Protein AF-A0A968CZ79-F1 (afdb_monomer_lite)

Radius of gyration: 17.62 Å; chains: 1; bounding box: 36×39×56 Å

pLDDT: mean 92.39, std 11.9, range [37.5, 98.75]

Foldseek 3Di:
DDPDQLLVVCVVPVLVLLVVLLCCQQVVDDDDPRNLQSSLVSLVVCVVPDLQSLLVSLLSLLQHLQSLSSVVSCQVSVNCCVNPVLLNLLADDDDDPPADDDSSSVVLSVQLNVVSNVDSPSLVSVLSNQLQSQQSVQWDQDPPPGTDRPPSLVVSLVCLVVVCVSNVHPPVSSNSSSVCSNCVCVVVVVPPD

Secondary structure (DSSP, 8-state):
--SS-HHHHHHH-THHHHHHHHHHHHHT-PPPHHHHHHHHHHGGGGGGS-HHHHHHHHHHHHTSS-THHHHHHHHHTT-HHHH-HHHHTT-----BTTBPPP-HHHHHHHHHHHHHHH---HHHHHHHHHTTTTHHHH-EEETTTEEE-TTHHHHHHHHHHHHHHHTT--HHHHHHHHHHHHHTTHHHHTT--

Sequence (193 aa):
RTPLDPVVTFKDDPLRIMRAIRFATRLQFTIEPGTKSGIKEMSKRLKIISQERITDELLKILATPKPSIGFTLMEETEVLKIVFPELDKLKGVEQIDRHHHKDVFRHTLQVLDNVAHATEDLKLRYTALMHDIAKPKTKKFIPGKGWTFHNHEELGARMLPAIG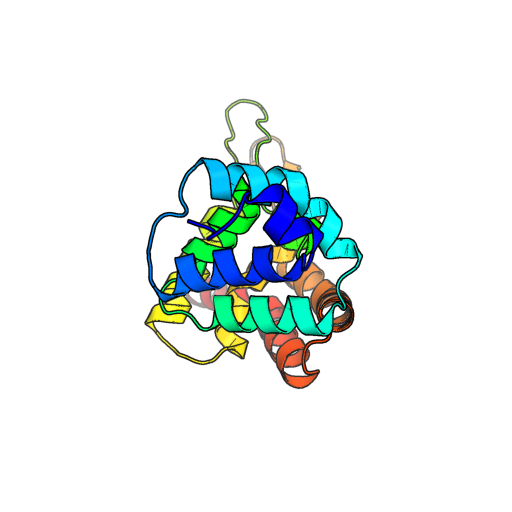RRLRLPNEMTKYAQKLTRLHLRPIALTEE

Structure (mmCIF, N/CA/C/O backbone):
data_AF-A0A968CZ79-F1
#
_entry.id   AF-A0A968CZ79-F1
#
loop_
_atom_site.group_PDB
_atom_site.id
_atom_site.type_symbol
_atom_site.label_atom_id
_atom_site.label_alt_id
_atom_site.label_comp_id
_atom_site.label_asym_id
_atom_site.label_entity_id
_atom_site.label_seq_id
_atom_site.pdbx_PDB_ins_code
_atom_site.Cartn_x
_atom_site.Cartn_y
_atom_site.Cartn_z
_atom_site.occupancy
_atom_site.B_iso_or_equiv
_atom_site.auth_seq_id
_atom_site.auth_comp_id
_atom_site.auth_asym_id
_atom_site.auth_atom_id
_atom_site.pdbx_PDB_model_num
ATOM 1 N N . ARG A 1 1 ? -17.416 8.583 10.301 1.00 79.94 1 ARG A N 1
ATOM 2 C CA . ARG A 1 1 ? -17.148 9.475 11.455 1.00 79.94 1 ARG A CA 1
ATOM 3 C C . ARG A 1 1 ? -16.649 8.620 12.610 1.00 79.94 1 ARG A C 1
ATOM 5 O O . ARG A 1 1 ? -17.048 7.459 12.668 1.00 79.94 1 ARG A O 1
ATOM 12 N N . THR A 1 2 ? -15.781 9.138 13.474 1.00 82.62 2 THR A N 1
ATOM 13 C CA . THR A 1 2 ? -15.471 8.508 14.771 1.00 82.62 2 THR A CA 1
ATOM 14 C C . THR A 1 2 ? -16.568 8.834 15.797 1.00 82.62 2 THR A C 1
ATOM 16 O O . THR A 1 2 ? -17.240 9.852 15.634 1.00 82.62 2 THR A O 1
ATOM 19 N N . PRO A 1 3 ? -16.793 7.993 16.826 1.00 85.62 3 PRO A N 1
ATOM 20 C CA . PRO A 1 3 ? -17.758 8.299 17.891 1.00 85.62 3 PRO A CA 1
ATOM 21 C C . PRO A 1 3 ? -17.327 9.456 18.803 1.00 85.62 3 PRO A C 1
ATOM 23 O O . PRO A 1 3 ? -18.170 10.182 19.313 1.00 85.62 3 PRO A O 1
ATOM 26 N N . LEU A 1 4 ? -16.016 9.612 19.007 1.00 89.38 4 LEU A N 1
ATOM 27 C CA . LEU A 1 4 ? -15.393 10.696 19.770 1.00 89.38 4 LEU A CA 1
ATOM 28 C C . LEU A 1 4 ? -14.568 11.584 18.835 1.00 89.38 4 LEU A C 1
ATOM 30 O O . LEU A 1 4 ? -14.472 11.311 17.633 1.00 89.38 4 LEU A O 1
ATOM 34 N N . ASP A 1 5 ? -13.922 12.601 19.406 1.00 92.94 5 ASP A N 1
ATOM 35 C CA . ASP A 1 5 ? -12.906 13.384 18.710 1.00 92.94 5 ASP A CA 1
ATOM 36 C C . ASP A 1 5 ? -11.896 12.456 17.984 1.00 92.94 5 ASP A C 1
ATOM 38 O O . ASP A 1 5 ? -11.389 11.495 18.588 1.00 92.94 5 ASP A O 1
ATOM 42 N N . PRO A 1 6 ? -11.632 12.678 16.681 1.00 93.56 6 PRO A N 1
ATOM 43 C CA . PRO A 1 6 ? -10.730 11.833 15.908 1.00 93.56 6 PRO A CA 1
ATOM 44 C C . PRO A 1 6 ? -9.318 11.750 16.496 1.00 93.56 6 PRO A C 1
ATOM 46 O O . PRO A 1 6 ? -8.744 10.661 16.540 1.00 93.56 6 PRO A O 1
ATOM 49 N N . VAL A 1 7 ? -8.762 12.867 16.976 1.00 93.62 7 VAL A N 1
ATOM 50 C CA . VAL A 1 7 ? -7.397 12.917 17.516 1.00 93.62 7 VAL A CA 1
ATOM 51 C C . VAL A 1 7 ? -7.315 12.093 18.794 1.00 93.62 7 VAL A C 1
ATOM 53 O O . VAL A 1 7 ? -6.427 11.249 18.906 1.00 93.62 7 VAL A O 1
ATOM 56 N N . VAL A 1 8 ? -8.277 12.240 19.710 1.00 93.81 8 VAL A N 1
ATOM 57 C CA . VAL A 1 8 ? -8.380 11.394 20.914 1.00 93.81 8 VAL A CA 1
ATOM 58 C C . VAL A 1 8 ? -8.498 9.917 20.524 1.00 93.81 8 VAL A C 1
ATOM 60 O O . VAL A 1 8 ? -7.722 9.080 20.984 1.00 93.81 8 VAL A O 1
ATOM 63 N N . THR A 1 9 ? -9.393 9.602 19.583 1.00 93.81 9 THR A N 1
ATOM 64 C CA . THR A 1 9 ? -9.644 8.227 19.123 1.00 93.81 9 THR A CA 1
ATOM 65 C C . THR A 1 9 ? -8.381 7.541 18.592 1.00 93.81 9 THR A C 1
ATOM 67 O O . THR A 1 9 ? -8.165 6.359 18.879 1.00 93.81 9 THR A O 1
ATOM 70 N N . PHE A 1 10 ? -7.569 8.251 17.802 1.00 96.19 10 PHE A N 1
ATOM 71 C CA . PHE A 1 10 ? -6.331 7.731 17.210 1.00 96.19 10 PHE A CA 1
ATOM 72 C C . PHE A 1 10 ? -5.131 7.812 18.156 1.00 96.19 10 PHE A C 1
ATOM 74 O O . PHE A 1 10 ? -4.184 7.038 18.011 1.00 96.19 10 PHE A O 1
ATOM 81 N N . LYS A 1 11 ? -5.152 8.719 19.135 1.00 93.31 11 LYS A N 1
ATOM 82 C CA . LYS A 1 11 ? -4.140 8.775 20.189 1.00 93.31 11 LYS A CA 1
ATOM 83 C C . LYS A 1 11 ? -4.194 7.516 21.053 1.00 93.31 11 LYS A C 1
ATOM 85 O O . LYS A 1 11 ? -3.126 6.958 21.317 1.00 93.31 11 LYS A O 1
ATOM 90 N N . ASP A 1 12 ? -5.397 7.069 21.413 1.00 93.31 12 ASP A N 1
ATOM 91 C CA . ASP A 1 12 ? -5.635 5.883 22.245 1.00 93.31 12 ASP A CA 1
ATOM 92 C C . ASP A 1 12 ? -5.226 4.577 21.547 1.00 93.31 12 ASP A C 1
ATOM 94 O O . ASP A 1 12 ? -4.549 3.739 22.137 1.00 93.31 12 ASP A O 1
ATOM 98 N N . ASP A 1 13 ? -5.598 4.407 20.274 1.00 96.25 13 ASP A N 1
ATOM 99 C CA . ASP A 1 13 ? -5.189 3.261 19.452 1.00 96.25 13 ASP A CA 1
ATOM 100 C C . ASP A 1 13 ? -4.853 3.718 18.023 1.00 96.25 13 ASP A C 1
ATOM 102 O O . ASP A 1 13 ? -5.747 3.809 17.172 1.00 96.25 13 ASP A O 1
ATOM 106 N N . PRO A 1 14 ? -3.565 3.973 17.721 1.00 97.62 14 PRO A N 1
ATOM 107 C CA . PRO A 1 14 ? -3.149 4.437 16.400 1.00 97.62 14 PRO A CA 1
ATOM 108 C C . PRO A 1 14 ? -3.494 3.477 15.259 1.00 97.62 14 PRO A C 1
ATOM 110 O O . PRO A 1 14 ? -3.661 3.926 14.126 1.00 97.62 14 PRO A O 1
ATOM 113 N N . LEU A 1 15 ? -3.675 2.171 15.514 1.00 98.25 15 LEU A N 1
ATOM 114 C CA . LEU A 1 15 ? -4.076 1.230 14.460 1.00 98.25 15 LEU A CA 1
ATOM 115 C C . LEU A 1 15 ? -5.478 1.549 13.910 1.00 98.25 15 LEU A C 1
ATOM 117 O O . LEU A 1 15 ? -5.800 1.182 12.777 1.00 98.25 15 LEU A O 1
ATOM 121 N N . ARG A 1 16 ? -6.314 2.284 14.658 1.00 98.19 16 ARG A N 1
ATOM 122 C CA . ARG A 1 16 ? -7.625 2.748 14.177 1.00 98.19 16 ARG A CA 1
ATOM 123 C C . ARG A 1 16 ? -7.526 3.613 12.922 1.00 98.19 16 ARG A C 1
ATOM 125 O O . ARG A 1 16 ? -8.477 3.612 12.148 1.00 98.19 16 ARG A O 1
ATOM 132 N N . ILE A 1 17 ? -6.388 4.263 12.670 1.00 98.38 17 ILE A N 1
ATOM 133 C CA . ILE A 1 17 ? -6.115 4.962 11.406 1.00 98.38 17 ILE A CA 1
ATOM 134 C C . ILE A 1 17 ? -6.180 3.981 10.228 1.00 98.38 17 ILE A C 1
ATOM 136 O O . ILE A 1 17 ? -6.964 4.171 9.297 1.00 98.38 17 ILE A O 1
ATOM 140 N N . MET A 1 18 ? -5.407 2.893 10.298 1.00 98.50 18 MET A N 1
ATOM 141 C CA . MET A 1 18 ? -5.381 1.866 9.252 1.00 98.50 18 MET A CA 1
ATOM 142 C C . MET A 1 18 ? -6.750 1.199 9.101 1.00 98.50 18 MET A C 1
ATOM 144 O O . MET A 1 18 ? -7.219 1.002 7.982 1.00 98.50 18 MET A O 1
ATOM 148 N N . ARG A 1 19 ? -7.443 0.937 10.219 1.00 98.44 19 ARG A N 1
ATOM 149 C CA . ARG A 1 19 ? -8.799 0.364 10.205 1.00 98.44 19 ARG A CA 1
ATOM 150 C C . ARG A 1 19 ? -9.813 1.298 9.550 1.00 98.44 19 ARG A C 1
ATOM 152 O O . ARG A 1 19 ? -10.647 0.820 8.789 1.00 98.44 19 ARG A O 1
ATOM 159 N N . ALA A 1 20 ? -9.756 2.603 9.821 1.00 98.19 20 ALA A N 1
ATOM 160 C CA . ALA A 1 20 ? -10.640 3.588 9.200 1.00 98.19 20 ALA A CA 1
ATOM 161 C C . ALA A 1 20 ? -10.458 3.606 7.676 1.00 98.19 20 ALA A C 1
ATOM 163 O O . ALA A 1 20 ? -11.445 3.533 6.943 1.00 98.19 20 ALA A O 1
ATOM 164 N N . ILE A 1 21 ? -9.206 3.600 7.206 1.00 98.62 21 ILE A N 1
ATOM 165 C CA . ILE A 1 21 ? -8.877 3.496 5.779 1.00 98.62 21 ILE A CA 1
ATOM 166 C C . ILE A 1 21 ? -9.371 2.166 5.200 1.00 98.62 21 ILE A C 1
ATOM 168 O O . ILE A 1 21 ? -10.021 2.154 4.154 1.00 98.62 21 ILE A O 1
ATOM 172 N N . ARG A 1 22 ? -9.135 1.042 5.888 1.00 98.62 22 ARG A N 1
ATOM 173 C CA . ARG A 1 22 ? -9.622 -0.277 5.463 1.00 98.62 22 ARG A CA 1
ATOM 174 C C . ARG A 1 22 ? -11.138 -0.309 5.331 1.00 98.62 22 ARG A C 1
ATOM 176 O O . ARG A 1 22 ? -11.641 -0.837 4.344 1.00 98.62 22 ARG A O 1
ATOM 183 N N . PHE A 1 23 ? -11.870 0.234 6.300 1.00 98.25 23 PHE A N 1
ATOM 184 C CA . PHE A 1 23 ? -13.329 0.271 6.250 1.00 98.25 23 PHE A CA 1
ATOM 185 C C . PHE A 1 23 ? -13.828 1.139 5.100 1.00 98.25 23 PHE A C 1
ATOM 187 O O . PHE A 1 23 ? -14.677 0.672 4.347 1.00 98.25 23 PHE A O 1
ATOM 194 N N . ALA A 1 24 ? -13.259 2.331 4.912 1.00 98.38 24 ALA A N 1
ATOM 195 C CA . ALA A 1 24 ? -13.590 3.194 3.781 1.00 98.38 24 ALA A CA 1
ATOM 196 C C . ALA A 1 24 ? -13.326 2.502 2.435 1.00 98.38 24 ALA A C 1
ATOM 198 O O . ALA A 1 24 ? -14.144 2.586 1.528 1.00 98.38 24 ALA A O 1
ATOM 199 N N . THR A 1 25 ? -12.233 1.741 2.334 1.00 98.50 25 THR A N 1
ATOM 200 C CA . THR A 1 25 ? -11.886 0.959 1.135 1.00 98.50 25 THR A CA 1
ATOM 201 C C . THR A 1 25 ? -12.876 -0.181 0.897 1.00 98.50 25 THR A C 1
ATOM 203 O O . THR A 1 25 ? -13.415 -0.328 -0.195 1.00 98.50 25 THR A O 1
ATOM 206 N N . ARG A 1 26 ? -13.136 -1.000 1.924 1.00 98.00 26 ARG A N 1
ATOM 207 C CA . ARG A 1 26 ? -13.984 -2.195 1.822 1.00 98.00 26 ARG A CA 1
ATOM 208 C C . ARG A 1 26 ? -15.447 -1.847 1.559 1.00 98.00 26 ARG A C 1
ATOM 210 O O . ARG A 1 26 ? -16.096 -2.540 0.788 1.00 98.00 26 ARG A O 1
ATOM 217 N N . LEU A 1 27 ? -15.957 -0.829 2.244 1.00 97.75 27 LEU A N 1
ATOM 218 C CA . LEU A 1 27 ? -17.361 -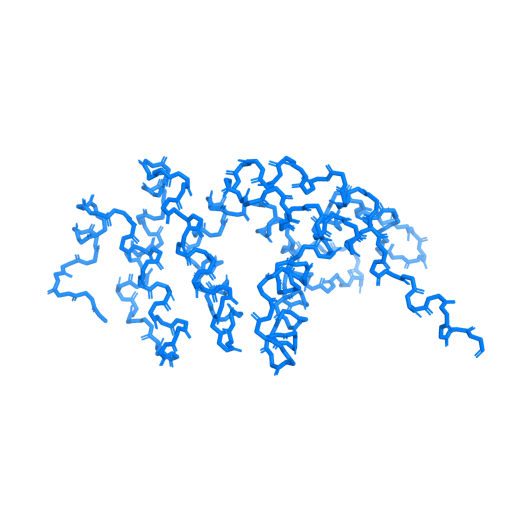0.418 2.196 1.00 97.75 27 LEU A CA 1
ATOM 219 C C . LEU A 1 27 ? -17.606 0.740 1.217 1.00 97.75 27 LEU A C 1
ATOM 221 O O . LEU A 1 27 ? -18.746 1.157 1.061 1.00 97.75 27 LEU A O 1
ATOM 225 N N . GLN A 1 28 ? -16.551 1.253 0.577 1.00 96.12 28 GLN A N 1
ATOM 226 C CA . GLN A 1 28 ? -16.601 2.315 -0.433 1.00 96.12 28 GLN A CA 1
ATOM 227 C C . GLN A 1 28 ? -17.339 3.582 0.032 1.00 96.12 28 GLN A C 1
ATOM 229 O O . GLN A 1 28 ? -18.110 4.177 -0.717 1.00 96.12 28 GLN A O 1
ATOM 234 N N . PHE A 1 29 ? -17.089 4.014 1.272 1.00 96.81 29 PHE A N 1
ATOM 235 C CA . PHE A 1 29 ? -17.630 5.268 1.803 1.00 96.81 29 PHE A CA 1
ATOM 236 C C . PHE A 1 29 ? -16.552 6.346 1.936 1.00 96.81 29 PHE A C 1
ATOM 238 O O . PHE A 1 29 ? -15.365 6.066 2.115 1.00 96.81 29 PHE A O 1
ATOM 245 N N . THR A 1 30 ? -16.987 7.604 1.938 1.00 97.12 30 THR A N 1
ATOM 246 C CA . THR A 1 30 ? -16.115 8.758 2.170 1.00 97.12 30 THR A CA 1
ATOM 247 C C . THR A 1 30 ? -15.908 8.996 3.664 1.00 97.12 30 THR A C 1
ATOM 249 O O . THR A 1 30 ? -16.863 9.174 4.425 1.00 97.12 30 THR A O 1
ATOM 252 N N . ILE A 1 31 ? -14.648 9.019 4.104 1.00 97.38 31 ILE A N 1
ATOM 253 C CA . ILE A 1 31 ? -14.303 9.418 5.473 1.00 97.38 31 ILE A CA 1
ATOM 254 C C . ILE A 1 31 ? -14.675 10.892 5.656 1.00 97.38 31 ILE A C 1
ATOM 256 O O . ILE A 1 31 ? -14.310 11.740 4.846 1.00 97.38 31 ILE A O 1
ATOM 260 N N . GLU A 1 32 ? -15.401 11.186 6.732 1.00 97.12 32 GLU A N 1
ATOM 261 C CA . GLU A 1 32 ? -15.804 12.551 7.068 1.00 97.12 32 GLU A CA 1
ATOM 262 C C . GLU A 1 32 ? -14.569 13.472 7.245 1.00 97.12 32 GLU A C 1
ATOM 264 O O . GLU A 1 32 ? -13.555 13.008 7.779 1.00 97.12 32 GLU A O 1
ATOM 269 N N . PRO A 1 33 ? -14.612 14.746 6.795 1.00 96.62 33 PRO A N 1
ATOM 270 C CA . PRO A 1 33 ? -13.421 15.595 6.710 1.00 96.62 33 PRO A CA 1
ATOM 271 C C . PRO A 1 33 ? -12.636 15.771 8.015 1.00 96.62 33 PRO A C 1
ATOM 273 O O . PRO A 1 33 ? -11.416 15.628 7.993 1.00 96.62 33 PRO A O 1
ATOM 276 N N . GLY A 1 34 ? -13.295 16.007 9.153 1.00 96.69 34 GLY A N 1
ATOM 277 C CA . GLY A 1 34 ? -12.641 16.114 10.461 1.00 96.69 34 GLY A CA 1
ATOM 278 C C . GLY A 1 34 ? -11.927 14.822 10.858 1.00 96.69 34 GLY A C 1
ATOM 279 O O . GLY A 1 34 ? -10.775 14.842 11.288 1.00 96.69 34 GLY A O 1
ATOM 280 N N . THR A 1 35 ? -12.559 13.675 10.606 1.00 97.31 35 THR A N 1
ATOM 281 C CA . THR A 1 35 ? -11.944 12.355 10.797 1.00 97.31 35 THR A CA 1
ATOM 282 C C . THR A 1 35 ? -10.704 12.183 9.913 1.00 97.31 35 THR A C 1
ATOM 284 O O . THR A 1 35 ? -9.678 11.692 10.381 1.00 97.31 35 THR A O 1
ATOM 287 N N . LYS A 1 36 ? -10.766 12.605 8.643 1.00 97.81 36 LYS A N 1
ATOM 288 C CA . LYS A 1 36 ? -9.636 12.531 7.701 1.00 97.81 36 LYS A CA 1
ATOM 289 C C . LYS A 1 36 ? -8.476 13.440 8.126 1.00 97.81 36 LYS A C 1
ATOM 291 O O . LYS A 1 36 ? -7.324 13.010 8.072 1.00 97.81 36 LYS A O 1
ATOM 296 N N . SER A 1 37 ? -8.770 14.649 8.600 1.00 97.44 37 SER A N 1
ATOM 297 C CA . SER A 1 37 ? -7.773 15.561 9.173 1.00 97.44 37 SER A CA 1
ATOM 298 C C . SER A 1 37 ? -7.097 14.954 10.402 1.00 97.44 37 SER A C 1
ATOM 300 O O . SER A 1 37 ? -5.870 14.936 10.468 1.00 97.44 37 SER A O 1
ATOM 302 N N . GLY A 1 38 ? -7.873 14.346 11.306 1.00 97.69 38 GLY A N 1
ATOM 303 C CA . GLY A 1 38 ? -7.334 13.632 12.465 1.00 97.69 38 GLY A CA 1
ATOM 304 C C . GLY A 1 38 ? -6.430 12.456 12.082 1.00 97.69 38 GLY A C 1
ATOM 305 O O . GLY A 1 38 ? -5.400 12.242 12.720 1.00 97.69 38 GLY A O 1
ATOM 306 N N . ILE A 1 39 ? -6.754 11.724 11.005 1.00 98.31 39 ILE A N 1
ATOM 307 C CA . ILE A 1 39 ? -5.869 10.677 10.466 1.00 98.31 39 ILE A CA 1
ATOM 308 C C . ILE A 1 39 ? -4.524 11.277 10.048 1.00 98.31 39 ILE A C 1
ATOM 310 O O . ILE A 1 39 ? -3.480 10.737 10.412 1.00 98.31 39 ILE A O 1
ATOM 314 N N . LYS A 1 40 ? -4.537 12.383 9.295 1.00 97.94 40 LYS A N 1
ATOM 315 C CA . LYS A 1 40 ? -3.309 13.036 8.828 1.00 97.94 40 LYS A CA 1
ATOM 316 C C . LYS A 1 40 ? -2.454 13.520 9.997 1.00 97.94 40 LYS A C 1
ATOM 318 O O . LYS A 1 40 ? -1.265 13.204 10.053 1.00 97.94 40 LYS A O 1
ATOM 323 N N . GLU A 1 41 ? -3.067 14.215 10.952 1.00 97.88 41 GLU A N 1
ATOM 324 C CA . GLU A 1 41 ? -2.403 14.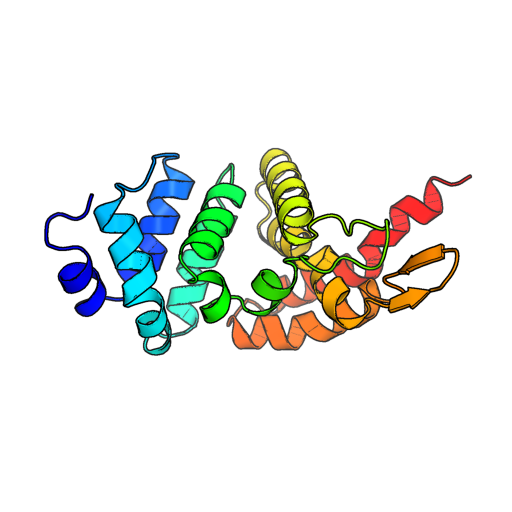731 12.153 1.00 97.88 41 GLU A CA 1
ATOM 325 C C . GLU A 1 41 ? -1.750 13.604 12.969 1.00 97.88 41 GLU A C 1
ATOM 327 O O . GLU A 1 41 ? -0.599 13.712 13.399 1.00 97.88 41 GLU A O 1
ATOM 332 N N . MET A 1 42 ? -2.456 12.480 13.123 1.00 97.69 42 MET A N 1
ATOM 333 C CA . MET A 1 42 ? -2.012 11.346 13.936 1.00 97.69 42 MET A CA 1
ATOM 334 C C . MET A 1 42 ? -1.241 10.270 13.177 1.00 97.69 42 MET A C 1
ATOM 336 O O . MET A 1 42 ? -0.743 9.335 13.803 1.00 97.69 42 MET A O 1
ATOM 340 N N . SER A 1 43 ? -1.043 10.417 11.866 1.00 97.44 43 SER A N 1
ATOM 341 C CA . SER A 1 43 ? -0.358 9.444 11.004 1.00 97.44 43 SER A CA 1
ATOM 342 C C . SER A 1 43 ? 0.977 8.966 11.595 1.00 97.44 43 SER A C 1
ATOM 344 O O . SER A 1 43 ? 1.229 7.763 11.680 1.00 97.44 43 SER A O 1
ATOM 346 N N . LYS A 1 44 ? 1.806 9.885 12.117 1.00 97.50 44 LYS A N 1
ATOM 347 C CA . LYS A 1 44 ? 3.123 9.597 12.729 1.00 97.50 44 LYS A CA 1
ATOM 348 C C . LYS A 1 44 ? 3.060 8.635 13.916 1.00 97.50 44 LYS A C 1
ATOM 350 O O . LYS A 1 44 ? 4.045 7.940 14.170 1.00 97.50 44 LYS A O 1
ATOM 355 N N . ARG A 1 45 ? 1.925 8.557 14.618 1.00 97.31 45 ARG A N 1
ATOM 356 C CA . ARG A 1 45 ? 1.711 7.617 15.729 1.00 97.31 45 ARG A CA 1
ATOM 357 C C . ARG A 1 45 ? 1.713 6.163 15.258 1.00 97.31 45 ARG A C 1
ATOM 359 O O . ARG A 1 45 ? 1.998 5.286 16.059 1.00 97.31 45 ARG A O 1
ATOM 366 N N . LEU A 1 46 ? 1.503 5.876 13.972 1.00 98.00 46 LEU A N 1
ATOM 367 C CA . LEU A 1 46 ? 1.619 4.509 13.451 1.00 98.00 46 LEU A CA 1
ATOM 368 C C . LEU A 1 46 ? 3.012 3.896 13.663 1.00 98.00 46 LEU A C 1
ATOM 370 O O . LEU A 1 46 ? 3.127 2.677 13.702 1.00 98.00 46 LEU A O 1
ATOM 374 N N . LYS A 1 47 ? 4.056 4.710 13.878 1.00 97.00 47 LYS A N 1
ATOM 375 C CA . LYS A 1 47 ? 5.416 4.232 14.181 1.00 97.00 47 LYS A CA 1
ATOM 376 C C . LYS A 1 47 ? 5.526 3.426 15.479 1.00 97.00 47 LYS A C 1
ATOM 378 O O . LYS A 1 47 ? 6.476 2.665 15.613 1.00 97.00 47 LYS A O 1
ATOM 383 N N . ILE A 1 48 ? 4.599 3.604 16.428 1.00 97.19 48 ILE A N 1
ATOM 384 C CA . ILE A 1 48 ? 4.591 2.827 17.681 1.00 97.19 48 ILE A CA 1
ATOM 385 C C . ILE A 1 48 ? 3.829 1.503 17.553 1.00 97.19 48 ILE A C 1
ATOM 387 O O . ILE A 1 48 ? 3.810 0.710 18.489 1.00 97.19 48 ILE A O 1
ATOM 391 N N . ILE A 1 49 ? 3.176 1.258 16.415 1.00 98.25 49 ILE A N 1
ATOM 392 C CA . ILE A 1 49 ? 2.431 0.027 16.168 1.00 98.25 49 ILE A CA 1
ATOM 393 C C . ILE A 1 49 ? 3.373 -1.022 15.584 1.00 98.25 49 ILE A C 1
ATOM 395 O O . ILE A 1 49 ? 4.156 -0.740 14.679 1.00 98.25 49 ILE A O 1
ATOM 399 N N . SER A 1 50 ? 3.261 -2.255 16.080 1.00 98.06 50 SER A N 1
ATOM 400 C CA . SER A 1 50 ? 3.980 -3.404 15.529 1.00 98.06 50 SER A CA 1
ATOM 401 C C . SER A 1 50 ? 3.716 -3.545 14.033 1.00 98.06 50 SER A C 1
ATOM 403 O O . SER A 1 50 ? 2.566 -3.474 13.580 1.00 98.06 50 SER A O 1
ATOM 405 N N . GLN A 1 51 ? 4.764 -3.841 13.286 1.00 98.00 51 GLN A N 1
ATOM 406 C CA . GLN A 1 51 ? 4.697 -3.970 11.843 1.00 98.00 51 GLN A CA 1
ATOM 407 C C . GLN A 1 51 ? 3.719 -5.057 11.373 1.00 98.00 51 GLN A C 1
ATOM 409 O O . GLN A 1 51 ? 3.041 -4.858 10.375 1.00 98.00 51 GLN A O 1
ATOM 414 N N . GLU A 1 52 ? 3.586 -6.164 12.100 1.00 98.38 52 GLU A N 1
ATOM 415 C CA . GLU A 1 52 ? 2.669 -7.267 11.797 1.00 98.38 52 GLU A CA 1
ATOM 416 C C . GLU A 1 52 ? 1.210 -6.786 11.760 1.00 98.38 52 GLU A C 1
ATOM 418 O O . GLU A 1 52 ? 0.467 -7.120 10.840 1.00 98.38 52 GLU A O 1
ATOM 423 N N . ARG A 1 53 ? 0.817 -5.924 12.708 1.00 98.44 53 ARG A N 1
ATOM 424 C CA . ARG A 1 53 ? -0.528 -5.323 12.758 1.00 98.44 53 ARG A CA 1
ATOM 425 C C . ARG A 1 53 ? -0.760 -4.330 11.618 1.00 98.44 53 ARG A C 1
ATOM 427 O O . ARG A 1 53 ? -1.859 -4.275 11.074 1.00 98.44 53 ARG A O 1
ATOM 434 N N . ILE A 1 54 ? 0.262 -3.557 11.242 1.00 98.50 54 ILE A N 1
ATOM 435 C CA . ILE A 1 54 ? 0.196 -2.671 10.069 1.00 98.50 54 ILE A CA 1
ATOM 436 C C . ILE A 1 54 ? 0.036 -3.496 8.790 1.00 98.50 54 ILE A C 1
ATOM 438 O O . ILE A 1 54 ? -0.814 -3.187 7.956 1.00 98.50 54 ILE A O 1
ATOM 442 N N . THR A 1 55 ? 0.826 -4.556 8.650 1.00 98.38 55 THR A N 1
ATOM 443 C CA . THR A 1 55 ? 0.790 -5.457 7.500 1.00 98.38 55 THR A CA 1
ATOM 444 C C . THR A 1 55 ? -0.546 -6.173 7.385 1.00 98.38 55 THR A C 1
ATOM 446 O O . THR A 1 55 ? -1.082 -6.245 6.286 1.00 98.38 55 THR A O 1
ATOM 449 N N . ASP A 1 56 ? -1.122 -6.647 8.487 1.00 98.56 56 ASP A N 1
ATOM 450 C CA . ASP A 1 56 ? -2.443 -7.280 8.485 1.00 98.56 56 ASP A CA 1
ATOM 451 C C . ASP A 1 56 ? -3.527 -6.334 7.929 1.00 98.56 56 ASP A C 1
ATOM 453 O O . ASP A 1 56 ? -4.291 -6.707 7.036 1.00 98.56 56 ASP A O 1
ATOM 457 N N . GLU A 1 57 ? -3.545 -5.067 8.355 1.00 98.69 57 GLU A N 1
ATOM 458 C CA . GLU A 1 57 ? -4.466 -4.074 7.786 1.00 98.69 57 GLU A CA 1
ATOM 459 C C . GLU A 1 57 ? -4.154 -3.754 6.309 1.00 98.69 57 GLU A C 1
ATOM 461 O O . GLU A 1 57 ? -5.084 -3.641 5.508 1.00 98.69 57 GLU A O 1
ATOM 466 N N . LEU A 1 58 ? -2.876 -3.671 5.913 1.00 98.44 58 LEU A N 1
ATOM 467 C CA . LEU A 1 58 ? -2.472 -3.477 4.510 1.00 98.44 58 LEU A CA 1
ATOM 468 C C . LEU A 1 58 ? -2.925 -4.634 3.609 1.00 98.44 58 LEU A C 1
ATOM 470 O O . LEU A 1 58 ? -3.457 -4.393 2.527 1.00 98.44 58 LEU A O 1
ATOM 474 N N . LEU A 1 59 ? -2.747 -5.882 4.045 1.00 98.56 59 LEU A N 1
ATOM 475 C CA . LEU A 1 59 ? -3.174 -7.068 3.300 1.00 98.56 59 LEU A CA 1
ATOM 476 C C . LEU A 1 59 ? -4.696 -7.116 3.166 1.00 98.56 59 LEU A C 1
ATOM 478 O O . LEU A 1 59 ? -5.209 -7.419 2.091 1.00 98.56 59 LEU A O 1
ATOM 482 N N . LYS A 1 60 ? -5.430 -6.733 4.215 1.00 98.75 60 LYS A N 1
ATOM 483 C CA . LYS A 1 60 ? -6.892 -6.620 4.151 1.00 98.75 60 LYS A CA 1
ATOM 484 C C . LYS A 1 60 ? -7.363 -5.512 3.206 1.00 98.75 60 LYS A C 1
ATOM 486 O O . LYS A 1 60 ? -8.401 -5.686 2.577 1.00 98.75 60 LYS A O 1
ATOM 491 N N . ILE A 1 61 ? -6.636 -4.395 3.100 1.00 98.75 61 ILE A N 1
ATOM 492 C CA . ILE A 1 61 ? -6.892 -3.344 2.096 1.00 98.75 61 ILE A CA 1
ATOM 493 C C . ILE A 1 61 ? -6.638 -3.894 0.688 1.00 98.75 61 ILE A C 1
ATOM 495 O O . ILE A 1 61 ? -7.489 -3.752 -0.189 1.00 98.75 61 ILE A O 1
ATOM 499 N N . LEU A 1 62 ? -5.509 -4.576 0.485 1.00 98.56 62 LEU A N 1
ATOM 500 C CA . LEU A 1 62 ? -5.121 -5.178 -0.793 1.00 98.56 62 LEU A CA 1
ATOM 501 C C . LEU A 1 62 ? -6.120 -6.246 -1.281 1.00 98.56 62 LEU A C 1
ATOM 503 O O . LEU A 1 62 ? -6.338 -6.401 -2.482 1.00 98.56 62 LEU A O 1
ATOM 507 N N . ALA A 1 63 ? -6.756 -6.955 -0.349 1.00 98.56 63 ALA A N 1
ATOM 508 C CA . ALA A 1 63 ? -7.768 -7.972 -0.625 1.00 98.56 63 ALA A CA 1
ATOM 509 C C . ALA A 1 63 ? -9.150 -7.403 -1.011 1.00 98.56 63 ALA A C 1
ATOM 511 O O . ALA A 1 63 ? -10.044 -8.162 -1.374 1.00 98.56 63 ALA A O 1
ATOM 512 N N . THR A 1 64 ? -9.371 -6.086 -0.938 1.00 98.56 64 THR A N 1
ATOM 513 C CA . THR A 1 64 ? -10.667 -5.490 -1.321 1.00 98.56 64 THR A CA 1
ATOM 514 C C . THR A 1 64 ? -10.896 -5.510 -2.841 1.00 98.56 64 THR A C 1
ATOM 516 O O . THR A 1 64 ? -9.939 -5.678 -3.593 1.00 98.56 64 THR A O 1
ATOM 519 N N . PRO A 1 65 ? -12.138 -5.325 -3.333 1.00 97.69 65 PRO A N 1
ATOM 520 C CA . PRO A 1 65 ? -12.406 -5.267 -4.776 1.00 97.69 65 PRO A CA 1
ATOM 521 C C . PRO A 1 65 ? -11.766 -4.066 -5.490 1.00 97.69 65 PRO A C 1
ATOM 523 O O . PRO A 1 65 ? -11.446 -4.159 -6.668 1.00 97.69 65 PRO A O 1
ATOM 526 N N . LYS A 1 66 ? -11.584 -2.941 -4.782 1.00 98.19 66 LYS A N 1
ATOM 527 C CA . LYS A 1 66 ? -10.990 -1.706 -5.317 1.00 98.19 66 LYS A CA 1
ATOM 528 C C . LYS A 1 66 ? -9.929 -1.144 -4.358 1.00 98.19 66 LYS A C 1
ATOM 530 O O . LYS A 1 66 ? -10.165 -0.136 -3.681 1.00 98.19 66 LYS A O 1
ATOM 535 N N . PRO A 1 67 ? -8.776 -1.821 -4.232 1.00 98.50 67 PRO A N 1
ATOM 536 C CA . PRO A 1 67 ? -7.742 -1.471 -3.260 1.00 98.50 67 PRO A CA 1
ATOM 537 C C . PRO A 1 67 ? -7.131 -0.082 -3.491 1.00 98.50 67 PRO A C 1
ATOM 539 O O . PRO A 1 67 ? -6.625 0.515 -2.534 1.00 98.50 67 PRO A O 1
ATOM 542 N N . SER A 1 68 ? -7.211 0.477 -4.706 1.00 98.38 68 SER A N 1
ATOM 543 C CA . SER A 1 68 ? -6.747 1.839 -5.004 1.00 98.38 68 SER A CA 1
ATOM 544 C C . SER A 1 68 ? -7.336 2.911 -4.083 1.00 98.38 68 SER A C 1
ATOM 546 O O . SER A 1 68 ? -6.644 3.888 -3.781 1.00 98.38 68 SER A O 1
ATOM 548 N N . ILE A 1 69 ? -8.564 2.724 -3.580 1.00 98.50 69 ILE A N 1
ATOM 549 C CA . ILE A 1 69 ? -9.203 3.640 -2.622 1.00 98.50 69 ILE A CA 1
ATOM 550 C C . ILE A 1 69 ? -8.344 3.754 -1.358 1.00 98.50 69 ILE A C 1
ATOM 552 O O . ILE A 1 69 ? -8.041 4.858 -0.908 1.00 98.50 69 ILE A O 1
ATOM 556 N N . GLY A 1 70 ? -7.894 2.624 -0.810 1.00 98.50 70 GLY A N 1
ATOM 557 C CA . GLY A 1 70 ? -7.118 2.596 0.426 1.00 98.50 70 GLY A CA 1
ATOM 558 C C . GLY A 1 70 ? -5.740 3.216 0.261 1.00 98.50 70 GLY A C 1
ATOM 559 O O . GLY A 1 70 ? -5.325 4.022 1.091 1.00 98.50 70 GLY A O 1
ATOM 560 N N . PHE A 1 71 ? -5.047 2.898 -0.832 1.00 98.44 71 PHE A N 1
ATOM 561 C CA . PHE A 1 71 ? -3.741 3.494 -1.123 1.00 98.44 71 PHE A CA 1
ATOM 562 C C . PHE A 1 71 ? -3.830 4.990 -1.424 1.00 98.44 71 PHE A C 1
ATOM 564 O O . PHE A 1 71 ? -2.966 5.738 -0.975 1.00 98.44 71 PHE A O 1
ATOM 571 N N . THR A 1 72 ? -4.895 5.444 -2.087 1.00 97.69 72 THR A N 1
ATOM 572 C CA . THR A 1 72 ? -5.157 6.876 -2.291 1.00 97.69 72 THR A CA 1
ATOM 573 C C . THR A 1 72 ? -5.415 7.587 -0.966 1.00 97.69 72 THR A C 1
ATOM 575 O O . THR A 1 72 ? -4.790 8.605 -0.694 1.00 97.69 72 THR A O 1
ATOM 578 N N . LEU A 1 73 ? -6.251 7.024 -0.088 1.00 98.38 73 LEU A N 1
ATOM 579 C CA . LEU A 1 73 ? -6.492 7.596 1.239 1.00 98.38 73 LEU A CA 1
ATOM 580 C C . LEU A 1 73 ? -5.215 7.645 2.085 1.00 98.38 73 LEU A C 1
ATOM 582 O O . LEU A 1 73 ? -4.976 8.639 2.770 1.00 98.38 73 LEU A O 1
ATOM 586 N N . MET A 1 74 ? -4.383 6.598 2.041 1.00 98.44 74 MET A N 1
ATOM 587 C CA . MET A 1 74 ? -3.091 6.590 2.736 1.00 98.44 74 MET A CA 1
ATOM 588 C C . MET A 1 74 ? -2.151 7.673 2.206 1.00 98.44 74 MET A C 1
ATOM 590 O O . MET A 1 74 ? -1.398 8.260 2.979 1.00 98.44 74 MET A O 1
ATOM 594 N N . GLU A 1 75 ? -2.180 7.926 0.902 1.00 96.38 75 GLU A N 1
ATOM 595 C CA . GLU A 1 75 ? -1.379 8.960 0.255 1.00 96.38 75 GLU A CA 1
ATOM 596 C C . GLU A 1 75 ? -1.824 10.362 0.694 1.00 96.38 75 GLU A C 1
ATOM 598 O O . GLU A 1 75 ? -1.027 11.109 1.259 1.00 96.38 75 GLU A O 1
ATOM 603 N N . GLU A 1 76 ? -3.115 10.668 0.562 1.00 95.81 76 GLU A N 1
ATOM 604 C CA . GLU A 1 76 ? -3.712 11.965 0.911 1.00 95.81 76 GLU A CA 1
ATOM 605 C C . GLU A 1 76 ? -3.559 12.333 2.396 1.00 95.81 76 GLU A C 1
ATOM 607 O O . GLU A 1 76 ? -3.597 13.507 2.773 1.00 95.81 76 GLU A O 1
ATOM 612 N N . THR A 1 77 ? -3.412 11.323 3.254 1.00 97.69 77 THR A N 1
ATOM 613 C CA . THR A 1 77 ? -3.281 11.479 4.708 1.00 97.69 77 THR A CA 1
ATOM 614 C C . THR A 1 77 ? -1.858 11.270 5.224 1.00 97.69 77 THR A C 1
ATOM 616 O O . THR A 1 77 ? -1.652 11.187 6.431 1.00 97.69 77 THR A O 1
ATOM 619 N N . GLU A 1 78 ? -0.865 11.174 4.334 1.00 96.88 78 GLU A N 1
ATOM 620 C CA . GLU A 1 78 ? 0.557 10.952 4.654 1.00 96.88 78 GLU A CA 1
ATOM 621 C C . GLU A 1 78 ? 0.874 9.631 5.384 1.00 96.88 78 GLU A C 1
ATOM 623 O O . GLU A 1 78 ? 2.032 9.349 5.707 1.00 96.88 78 GLU A O 1
ATOM 628 N N . VAL A 1 79 ? -0.125 8.768 5.589 1.00 98.38 79 VAL A N 1
ATOM 629 C CA . VAL A 1 79 ? 0.035 7.428 6.164 1.00 98.38 79 VAL A CA 1
ATOM 630 C C . VAL A 1 79 ? 0.951 6.573 5.292 1.00 98.38 79 VAL A C 1
ATOM 632 O O . VAL A 1 79 ? 1.789 5.835 5.818 1.00 98.38 79 VAL A O 1
ATOM 635 N N . LEU A 1 80 ? 0.852 6.702 3.964 1.00 97.25 80 LEU A N 1
ATOM 636 C CA . LEU A 1 80 ? 1.609 5.880 3.021 1.00 97.25 80 LEU A CA 1
ATOM 637 C C . LEU A 1 80 ? 3.121 6.018 3.222 1.00 97.25 80 LEU A C 1
ATOM 639 O O . LEU A 1 80 ? 3.837 5.018 3.244 1.00 97.25 80 LEU A O 1
ATOM 643 N N . LYS A 1 81 ? 3.595 7.241 3.473 1.00 96.25 81 LYS A N 1
ATOM 644 C CA . LYS A 1 81 ? 5.006 7.555 3.733 1.00 96.25 81 LYS A CA 1
ATOM 645 C C . LYS A 1 81 ? 5.567 6.837 4.965 1.00 96.25 81 LYS A C 1
ATOM 647 O O . LYS A 1 81 ? 6.778 6.655 5.078 1.00 96.25 81 LYS A O 1
ATOM 652 N N . ILE A 1 82 ? 4.701 6.438 5.895 1.00 97.69 82 ILE A N 1
ATOM 653 C CA . ILE A 1 82 ? 5.074 5.781 7.150 1.00 97.69 82 ILE A CA 1
ATOM 654 C C . ILE A 1 82 ? 5.044 4.263 6.987 1.00 97.69 82 ILE A C 1
ATOM 656 O O . ILE A 1 82 ? 5.991 3.587 7.382 1.00 97.69 82 ILE A O 1
ATOM 660 N N . VAL A 1 83 ? 3.970 3.726 6.404 1.00 97.38 83 VAL A N 1
ATOM 661 C CA . VAL A 1 83 ? 3.744 2.272 6.347 1.00 97.38 83 VAL A CA 1
ATOM 662 C C . VAL A 1 83 ? 4.370 1.622 5.109 1.00 97.38 83 VAL A C 1
ATOM 664 O O . VAL A 1 83 ? 4.843 0.482 5.169 1.00 97.38 83 VAL A O 1
ATOM 667 N N . PHE A 1 84 ? 4.436 2.353 3.994 1.00 97.19 84 PHE A N 1
ATOM 668 C CA . PHE A 1 84 ? 4.938 1.861 2.712 1.00 97.19 84 PHE A CA 1
ATOM 669 C C . PHE A 1 84 ? 5.710 2.947 1.926 1.00 97.19 84 PHE A C 1
ATOM 671 O O . PHE A 1 84 ? 5.301 3.351 0.835 1.00 97.19 84 PHE A O 1
ATOM 678 N N . PRO A 1 85 ? 6.862 3.408 2.449 1.00 96.31 85 PRO A N 1
ATOM 679 C CA . PRO A 1 85 ? 7.618 4.529 1.886 1.00 96.31 85 PRO A CA 1
ATOM 680 C C . PRO A 1 85 ? 8.103 4.318 0.446 1.00 96.31 85 PRO A C 1
ATOM 682 O O . PRO A 1 85 ? 8.301 5.288 -0.277 1.00 96.31 85 PRO A O 1
ATOM 685 N N . GLU A 1 86 ? 8.338 3.081 0.007 1.00 96.38 86 GLU A N 1
ATOM 686 C CA . GLU A 1 86 ? 8.729 2.803 -1.377 1.00 96.38 86 GLU A CA 1
ATOM 687 C C . GLU A 1 86 ? 7.589 3.098 -2.356 1.00 96.38 86 GLU A C 1
ATOM 689 O O . GLU A 1 86 ? 7.857 3.592 -3.448 1.00 96.38 86 GLU A O 1
ATOM 694 N N . LEU A 1 87 ? 6.336 2.871 -1.948 1.00 95.31 87 LEU A N 1
ATOM 695 C CA . LEU A 1 87 ? 5.169 3.184 -2.767 1.00 95.31 87 LEU A CA 1
ATOM 696 C C . LEU A 1 87 ? 4.894 4.694 -2.802 1.00 95.31 87 LEU A C 1
ATOM 698 O O . LEU A 1 87 ? 4.583 5.234 -3.857 1.00 95.31 87 LEU A O 1
ATOM 702 N N . ASP A 1 88 ? 5.095 5.392 -1.680 1.00 95.00 88 ASP A N 1
ATOM 703 C CA . ASP A 1 88 ? 5.014 6.862 -1.615 1.00 95.00 88 ASP A CA 1
ATOM 704 C C . ASP A 1 88 ? 6.012 7.545 -2.570 1.00 95.00 88 ASP A C 1
ATOM 706 O O . ASP A 1 88 ? 5.714 8.583 -3.154 1.00 95.00 88 ASP A O 1
ATOM 710 N N . LYS A 1 89 ? 7.181 6.931 -2.798 1.00 93.19 89 LYS A N 1
ATOM 711 C CA . LYS A 1 89 ? 8.200 7.431 -3.737 1.00 93.19 89 LYS A CA 1
ATOM 712 C C . LYS A 1 89 ? 7.840 7.257 -5.210 1.00 93.19 89 LYS A C 1
ATOM 714 O O . LYS A 1 89 ? 8.518 7.845 -6.046 1.00 93.19 89 LYS A O 1
ATOM 719 N N . LEU A 1 90 ? 6.816 6.467 -5.545 1.00 91.12 90 LEU A N 1
ATOM 720 C CA . LEU A 1 90 ? 6.331 6.359 -6.926 1.00 91.12 90 LEU A CA 1
ATOM 721 C C . LEU A 1 90 ? 5.642 7.641 -7.405 1.00 91.12 90 LEU A C 1
ATOM 723 O O . LEU A 1 90 ? 5.422 7.805 -8.604 1.00 91.12 90 LEU A O 1
ATOM 727 N N . LYS A 1 91 ? 5.309 8.549 -6.485 1.00 84.75 91 LYS A N 1
ATOM 728 C CA . LYS A 1 91 ? 4.721 9.841 -6.819 1.00 84.75 91 LYS A CA 1
ATOM 729 C C . LYS A 1 91 ? 5.738 10.669 -7.594 1.00 84.75 91 LYS A C 1
ATOM 731 O O . LYS A 1 91 ? 6.842 10.931 -7.119 1.00 84.75 91 LYS A O 1
ATOM 736 N N . GLY A 1 92 ? 5.363 11.066 -8.803 1.00 65.69 92 GLY A N 1
ATOM 737 C CA . GLY A 1 92 ? 6.211 11.845 -9.696 1.00 65.69 92 GLY A CA 1
ATOM 738 C C . GLY A 1 92 ? 5.687 13.263 -9.854 1.00 65.69 92 GLY A C 1
ATOM 739 O O . GLY A 1 92 ? 4.691 13.464 -10.536 1.00 65.69 92 GLY A O 1
ATOM 740 N N . VAL A 1 93 ? 6.392 14.244 -9.289 1.00 50.69 93 VAL A N 1
ATOM 741 C CA . VAL A 1 93 ? 6.178 15.672 -9.582 1.00 50.69 93 VAL A CA 1
ATOM 742 C C . VAL A 1 93 ? 7.529 16.305 -9.905 1.00 50.69 93 VAL A C 1
ATOM 744 O O . VAL A 1 93 ? 8.036 17.149 -9.180 1.00 50.69 93 VAL A O 1
ATOM 747 N N . GLU A 1 94 ? 8.170 15.837 -10.972 1.00 52.72 94 GLU A N 1
ATOM 748 C CA . GLU A 1 94 ? 9.371 16.495 -11.492 1.00 52.72 94 GLU A CA 1
ATOM 749 C C . GLU A 1 94 ? 9.164 16.796 -12.968 1.00 52.72 94 GLU A C 1
ATOM 751 O O . GLU A 1 94 ? 8.959 15.888 -13.782 1.00 52.72 94 GLU A O 1
ATOM 756 N N . GLN A 1 95 ? 9.216 18.085 -13.280 1.00 52.28 95 GLN A N 1
ATOM 757 C CA . GLN A 1 95 ? 9.139 18.631 -14.622 1.00 52.28 95 GLN A CA 1
ATOM 758 C C . GLN A 1 95 ? 10.544 19.063 -15.046 1.00 52.28 95 GLN A C 1
ATOM 760 O O . GLN A 1 95 ? 11.176 19.864 -14.364 1.00 52.28 95 GLN A O 1
ATOM 765 N N . ILE A 1 96 ? 11.026 18.525 -16.168 1.00 55.53 96 ILE A N 1
ATOM 766 C CA . ILE A 1 96 ? 12.181 19.068 -16.892 1.00 55.53 96 ILE A CA 1
ATOM 767 C C . ILE A 1 96 ? 11.666 19.455 -18.280 1.00 55.53 96 ILE A C 1
ATOM 769 O O . ILE A 1 96 ? 11.171 18.607 -19.031 1.00 55.53 96 ILE A O 1
ATOM 773 N N . ASP A 1 97 ? 11.725 20.750 -18.586 1.00 60.16 97 ASP A N 1
ATOM 774 C CA . ASP A 1 97 ? 11.206 21.370 -19.808 1.00 60.16 97 ASP A CA 1
ATOM 775 C C . ASP A 1 97 ? 9.724 21.023 -20.098 1.00 60.16 97 ASP A C 1
ATOM 777 O O . ASP A 1 97 ? 8.834 21.256 -19.274 1.00 60.16 97 ASP A O 1
ATOM 781 N N . ARG A 1 98 ? 9.446 20.467 -21.289 1.00 53.06 98 ARG A N 1
ATOM 782 C CA . ARG A 1 98 ? 8.119 20.033 -21.773 1.00 53.06 98 ARG A CA 1
ATOM 783 C C . ARG A 1 98 ? 7.796 18.565 -21.459 1.00 53.06 98 ARG A C 1
ATOM 785 O O . ARG A 1 98 ? 6.734 18.077 -21.839 1.00 53.06 98 ARG A O 1
ATOM 792 N N . HIS A 1 99 ? 8.703 17.835 -20.808 1.00 50.22 99 HIS A N 1
ATOM 793 C CA . HIS A 1 99 ? 8.539 16.399 -20.586 1.00 50.22 99 HIS A CA 1
ATOM 794 C C . HIS A 1 99 ? 7.863 16.136 -19.239 1.00 50.22 99 HIS A C 1
ATOM 796 O O . HIS A 1 99 ? 8.514 16.055 -18.194 1.00 50.22 99 HIS A O 1
ATOM 802 N N . HIS A 1 100 ? 6.541 15.967 -19.277 1.00 54.66 100 HIS A N 1
ATOM 803 C CA . HIS A 1 100 ? 5.772 15.476 -18.137 1.00 54.66 100 HIS A CA 1
ATOM 804 C C . HIS A 1 100 ? 6.120 14.014 -17.850 1.00 54.66 100 HIS A C 1
ATOM 806 O O . HIS A 1 100 ? 6.105 13.163 -18.741 1.00 54.66 100 HIS A O 1
ATOM 812 N N . HIS A 1 101 ? 6.396 13.698 -16.588 1.00 55.25 101 HIS A N 1
ATOM 813 C CA . HIS A 1 101 ? 6.448 12.313 -16.144 1.00 55.25 101 HIS A CA 1
ATOM 814 C C . HIS A 1 101 ? 5.046 11.861 -15.707 1.00 55.25 101 HIS A C 1
ATOM 816 O O . HIS A 1 101 ? 4.408 12.534 -14.902 1.00 55.25 101 HIS A O 1
ATOM 822 N N . LYS A 1 102 ? 4.561 10.732 -16.247 1.00 59.66 102 LYS A N 1
ATOM 823 C CA . LYS A 1 102 ? 3.318 10.090 -15.786 1.00 59.66 102 LYS A CA 1
ATOM 824 C C . LYS A 1 102 ? 3.468 9.694 -14.317 1.00 59.66 102 LYS A C 1
ATOM 826 O O . LYS A 1 102 ? 4.495 9.135 -13.944 1.00 59.66 102 LYS A O 1
ATOM 831 N N . ASP A 1 103 ? 2.439 9.945 -13.513 1.00 80.88 103 ASP A N 1
ATOM 832 C CA . ASP A 1 103 ? 2.423 9.550 -12.105 1.00 80.88 103 ASP A CA 1
ATOM 833 C C . ASP A 1 103 ? 2.424 8.014 -11.982 1.00 80.88 103 ASP A C 1
ATOM 835 O O . ASP A 1 103 ? 1.403 7.347 -12.186 1.00 80.88 103 ASP A O 1
ATOM 839 N N . VAL A 1 104 ? 3.597 7.447 -11.676 1.00 89.88 104 VAL A N 1
ATOM 840 C CA . VAL A 1 104 ? 3.807 5.995 -11.556 1.00 89.88 104 VAL A CA 1
ATOM 841 C C . VAL A 1 104 ? 2.951 5.421 -10.432 1.00 89.88 104 VAL A C 1
ATOM 843 O O . VAL A 1 104 ? 2.489 4.285 -10.539 1.00 89.88 104 VAL A O 1
ATOM 846 N N . PHE A 1 105 ? 2.667 6.203 -9.385 1.00 93.44 105 PHE A N 1
ATOM 847 C CA . PHE A 1 105 ? 1.793 5.772 -8.302 1.00 93.44 105 PHE A CA 1
ATOM 848 C C . PHE A 1 105 ? 0.373 5.504 -8.813 1.00 93.44 105 PHE A C 1
ATOM 850 O O . PHE A 1 105 ? -0.155 4.410 -8.618 1.00 93.44 105 PHE A O 1
ATOM 857 N N . ARG A 1 106 ? -0.232 6.451 -9.542 1.00 93.44 106 ARG A N 1
ATOM 858 C CA . ARG A 1 106 ? -1.597 6.292 -10.081 1.00 93.44 106 ARG A CA 1
ATOM 859 C C . ARG A 1 106 ? -1.679 5.175 -11.114 1.00 93.44 106 ARG A C 1
ATOM 861 O O . ARG A 1 106 ? -2.629 4.396 -11.074 1.00 93.44 106 ARG A O 1
ATOM 868 N N . HIS A 1 107 ? -0.664 5.044 -11.970 1.00 93.25 107 HIS A N 1
ATOM 869 C CA . HIS A 1 107 ? -0.548 3.906 -12.883 1.00 93.25 107 HIS A CA 1
ATOM 870 C C . HIS A 1 107 ? -0.532 2.570 -12.126 1.00 93.25 107 HIS A C 1
ATOM 872 O O . HIS A 1 107 ? -1.304 1.668 -12.442 1.00 93.25 107 HIS A O 1
ATOM 878 N N . THR A 1 108 ? 0.286 2.472 -11.076 1.00 96.06 108 THR A N 1
ATOM 879 C CA . THR A 1 108 ? 0.382 1.267 -10.243 1.00 96.06 108 THR A CA 1
ATOM 880 C C . THR A 1 108 ? -0.963 0.912 -9.610 1.00 96.06 108 THR A C 1
ATOM 882 O O . THR A 1 108 ? -1.352 -0.254 -9.614 1.00 96.06 108 THR A O 1
ATOM 885 N N . LEU A 1 109 ? -1.712 1.904 -9.115 1.00 97.50 109 LEU A N 1
ATOM 886 C CA . LEU A 1 109 ? -3.043 1.670 -8.548 1.00 97.50 109 LEU A CA 1
ATOM 887 C C . LEU A 1 109 ? -4.062 1.200 -9.592 1.00 97.50 109 LEU A C 1
ATOM 889 O O . LEU A 1 109 ? -4.887 0.345 -9.282 1.00 97.50 109 LEU A O 1
ATOM 893 N N . GLN A 1 110 ? -3.993 1.711 -10.823 1.00 96.94 110 GLN A N 1
ATOM 894 C CA . GLN A 1 110 ? -4.854 1.254 -11.914 1.00 96.94 110 GLN A CA 1
ATOM 895 C C . GLN A 1 110 ? -4.570 -0.209 -12.282 1.00 96.94 110 GLN A C 1
ATOM 897 O O . GLN A 1 110 ? -5.499 -1.003 -12.413 1.00 96.94 110 GLN A O 1
ATOM 902 N N . VAL A 1 111 ? -3.293 -0.587 -12.408 1.00 97.06 111 VAL A N 1
ATOM 903 C CA . VAL A 1 111 ? -2.894 -1.983 -12.660 1.00 97.06 111 VAL A CA 1
ATOM 904 C C . VAL A 1 111 ? -3.353 -2.886 -11.516 1.00 97.06 111 VAL A C 1
ATOM 906 O O . VAL A 1 111 ? -3.885 -3.968 -11.761 1.00 97.06 111 VAL A O 1
ATOM 909 N N . LEU A 1 112 ? -3.202 -2.433 -10.270 1.00 98.50 112 LEU A N 1
ATOM 910 C CA . LEU A 1 112 ? -3.662 -3.170 -9.099 1.00 98.50 112 LEU A CA 1
ATOM 911 C C . LEU A 1 112 ? -5.179 -3.420 -9.128 1.00 98.50 112 LEU A C 1
ATOM 913 O O . LEU A 1 112 ? -5.596 -4.551 -8.886 1.00 98.50 112 LEU A O 1
ATOM 917 N N . ASP A 1 113 ? -5.994 -2.406 -9.424 1.00 98.50 113 ASP A N 1
ATOM 918 C CA . ASP A 1 113 ? -7.451 -2.564 -9.515 1.00 98.50 113 ASP A CA 1
ATOM 919 C C . ASP A 1 113 ? -7.849 -3.518 -10.653 1.00 98.50 113 ASP A C 1
ATOM 921 O O . ASP A 1 113 ? -8.724 -4.360 -10.464 1.00 98.50 113 ASP A O 1
ATOM 925 N N . ASN A 1 114 ? -7.172 -3.458 -11.806 1.00 98.25 114 ASN A N 1
ATOM 926 C CA . ASN A 1 114 ? -7.413 -4.389 -12.915 1.00 98.25 114 ASN A CA 1
ATOM 927 C C . ASN A 1 114 ? -7.125 -5.843 -12.506 1.00 98.25 114 ASN A C 1
ATOM 929 O O . ASN A 1 114 ? -7.912 -6.743 -12.795 1.00 98.25 114 ASN A O 1
ATOM 933 N N . VAL A 1 115 ? -6.020 -6.080 -11.790 1.00 98.31 115 VAL A N 1
ATOM 934 C CA . VAL A 1 115 ? -5.694 -7.410 -11.251 1.00 98.31 115 VAL A CA 1
ATOM 935 C C . VAL A 1 115 ? -6.704 -7.830 -10.185 1.00 98.31 115 VAL A C 1
ATOM 937 O O . VAL A 1 115 ? -7.113 -8.987 -10.164 1.00 98.31 115 VAL A O 1
ATOM 940 N N . ALA A 1 116 ? -7.144 -6.908 -9.326 1.00 98.25 116 ALA A N 1
ATOM 941 C CA . ALA A 1 116 ? -8.150 -7.190 -8.308 1.00 98.25 116 ALA A CA 1
ATOM 942 C C . ALA A 1 116 ? -9.519 -7.547 -8.905 1.00 98.25 116 ALA A C 1
ATOM 944 O O . ALA A 1 116 ? -10.226 -8.377 -8.337 1.00 98.25 116 ALA A O 1
ATOM 945 N N . HIS A 1 117 ? -9.866 -6.971 -10.057 1.00 97.94 117 HIS A N 1
ATOM 946 C CA . HIS A 1 117 ? -11.057 -7.338 -10.816 1.00 97.94 117 HIS A CA 1
ATOM 947 C C . HIS A 1 117 ? -10.944 -8.736 -11.443 1.00 97.94 117 HIS A C 1
ATOM 949 O O . HIS A 1 117 ? -11.927 -9.468 -11.488 1.00 97.94 117 HIS A O 1
ATOM 955 N N . ALA A 1 118 ? -9.748 -9.119 -11.898 1.00 98.06 118 ALA A N 1
ATOM 956 C CA . ALA A 1 118 ? -9.516 -10.396 -12.568 1.00 98.06 118 ALA A CA 1
ATOM 957 C C . ALA A 1 118 ? -9.296 -11.583 -11.610 1.00 98.06 118 ALA A C 1
ATOM 959 O O . ALA A 1 118 ? -9.525 -12.727 -11.995 1.00 98.06 118 ALA A O 1
ATOM 960 N N . THR A 1 119 ? -8.803 -11.352 -10.388 1.00 97.94 119 THR A N 1
ATOM 961 C CA . THR A 1 119 ? -8.479 -12.435 -9.446 1.00 97.94 119 THR A CA 1
ATOM 962 C C . THR A 1 119 ? -8.469 -11.997 -7.982 1.00 97.94 119 THR A C 1
ATOM 964 O O . THR A 1 119 ? -8.184 -10.845 -7.643 1.00 97.94 119 THR A O 1
ATOM 967 N N . GLU A 1 120 ? -8.706 -12.952 -7.086 1.00 97.25 120 GLU A N 1
ATOM 968 C CA . GLU A 1 120 ? -8.545 -12.813 -5.634 1.00 97.25 120 GLU A CA 1
ATOM 969 C C . GLU A 1 120 ? -7.140 -13.200 -5.134 1.00 97.25 120 GLU A C 1
ATOM 971 O O . GLU A 1 120 ? -6.854 -13.058 -3.945 1.00 97.25 120 GLU A O 1
ATOM 976 N N . ASP A 1 121 ? -6.229 -13.644 -6.014 1.00 98.06 121 ASP A N 1
ATOM 977 C CA . ASP A 1 121 ? -4.867 -14.028 -5.619 1.00 98.06 121 ASP A CA 1
ATOM 978 C C . ASP A 1 121 ? -4.080 -12.826 -5.072 1.00 98.06 121 ASP A C 1
ATOM 980 O O . ASP A 1 121 ? -3.574 -11.961 -5.800 1.00 98.06 121 ASP A O 1
ATOM 984 N N . LEU A 1 122 ? -3.926 -12.808 -3.749 1.00 97.69 122 LEU A N 1
ATOM 985 C CA . LEU A 1 122 ? -3.243 -11.746 -3.024 1.00 97.69 122 LEU A CA 1
ATOM 986 C C . LEU A 1 122 ? -1.753 -11.645 -3.379 1.00 97.69 122 LEU A C 1
ATOM 988 O O . LEU A 1 122 ? -1.189 -10.549 -3.337 1.00 97.69 122 LEU A O 1
ATOM 992 N N . LYS A 1 123 ? -1.108 -12.753 -3.772 1.00 98.19 123 LYS A N 1
ATOM 993 C CA . LYS A 1 123 ? 0.287 -12.746 -4.232 1.00 98.19 123 LYS A CA 1
ATOM 994 C C . LYS A 1 123 ? 0.400 -12.002 -5.560 1.00 98.19 123 LYS A C 1
ATOM 996 O O . LYS A 1 123 ? 1.334 -11.214 -5.737 1.00 98.19 123 LYS A O 1
ATOM 1001 N N . LEU A 1 124 ? -0.558 -12.191 -6.471 1.00 98.19 124 LEU A N 1
ATOM 1002 C CA . LEU A 1 124 ? -0.584 -11.473 -7.747 1.00 98.19 124 LEU A CA 1
ATOM 1003 C C . LEU A 1 124 ? -0.945 -9.995 -7.568 1.00 98.19 124 LEU A C 1
ATOM 1005 O O . LEU A 1 124 ? -0.286 -9.137 -8.149 1.00 98.19 124 LEU A O 1
ATOM 1009 N N . ARG A 1 125 ? -1.901 -9.670 -6.694 1.00 98.50 125 ARG A N 1
ATOM 1010 C CA . ARG A 1 125 ? -2.218 -8.272 -6.349 1.00 98.50 125 ARG A CA 1
ATOM 1011 C C . ARG A 1 125 ? -1.024 -7.550 -5.725 1.00 98.50 125 ARG A C 1
ATOM 1013 O O . ARG A 1 125 ? -0.707 -6.427 -6.103 1.00 98.50 125 ARG A O 1
ATOM 1020 N N . TYR A 1 126 ? -0.302 -8.204 -4.818 1.00 98.50 126 TYR A N 1
ATOM 1021 C CA . TYR A 1 126 ? 0.937 -7.643 -4.280 1.00 98.50 126 TYR A CA 1
ATOM 1022 C C . TYR A 1 126 ? 1.998 -7.469 -5.365 1.00 98.50 126 TYR A C 1
ATOM 1024 O O . TYR A 1 126 ? 2.638 -6.428 -5.425 1.00 98.50 126 TYR A O 1
ATOM 1032 N N . THR A 1 127 ? 2.140 -8.431 -6.275 1.00 98.44 127 THR A N 1
ATOM 1033 C CA . THR A 1 127 ? 3.032 -8.293 -7.436 1.00 98.44 127 THR A CA 1
ATOM 1034 C C . THR A 1 127 ? 2.675 -7.067 -8.280 1.00 98.44 127 THR A C 1
ATOM 1036 O O . THR A 1 127 ? 3.567 -6.298 -8.635 1.00 98.44 127 THR A O 1
ATOM 1039 N N . ALA A 1 128 ? 1.386 -6.841 -8.551 1.00 98.00 128 ALA A N 1
ATOM 1040 C CA . ALA A 1 128 ? 0.899 -5.677 -9.289 1.00 98.00 128 ALA A CA 1
ATOM 1041 C C . ALA A 1 128 ? 1.284 -4.360 -8.602 1.00 98.00 128 ALA A C 1
ATOM 1043 O O . ALA A 1 128 ? 1.726 -3.425 -9.259 1.00 98.00 128 ALA A O 1
ATOM 1044 N N . LEU A 1 129 ? 1.219 -4.306 -7.271 1.00 97.56 129 LEU A N 1
ATOM 1045 C CA . LEU A 1 129 ? 1.665 -3.146 -6.497 1.00 97.56 129 LEU A CA 1
ATOM 1046 C C . LEU A 1 129 ? 3.186 -2.909 -6.577 1.00 97.56 129 LEU A C 1
ATOM 1048 O O . LEU A 1 129 ? 3.655 -1.791 -6.383 1.00 97.56 129 LEU A O 1
ATOM 1052 N N . MET A 1 130 ? 3.959 -3.963 -6.846 1.00 97.88 130 MET A N 1
ATOM 1053 C CA . MET A 1 130 ? 5.421 -3.955 -6.785 1.00 97.88 130 MET A CA 1
ATOM 1054 C C . MET A 1 130 ? 6.117 -3.875 -8.147 1.00 97.88 130 MET A C 1
ATOM 1056 O O . MET A 1 130 ? 7.325 -3.644 -8.174 1.00 97.88 130 MET A O 1
ATOM 1060 N N . HIS A 1 131 ? 5.409 -4.090 -9.261 1.00 96.88 131 HIS A N 1
ATOM 1061 C CA . HIS A 1 131 ? 6.021 -4.272 -10.587 1.00 96.88 131 HIS A CA 1
ATOM 1062 C C . HIS A 1 131 ? 6.970 -3.126 -10.982 1.00 96.88 131 HIS A C 1
ATOM 1064 O O . HIS A 1 131 ? 8.084 -3.375 -11.433 1.00 96.88 131 HIS A O 1
ATOM 1070 N N . ASP A 1 132 ? 6.578 -1.891 -10.669 1.00 95.62 132 ASP A N 1
ATOM 1071 C CA . ASP A 1 132 ? 7.298 -0.663 -11.004 1.00 95.62 132 ASP A CA 1
ATOM 1072 C C . ASP A 1 132 ? 8.038 -0.023 -9.815 1.00 95.62 132 ASP A C 1
ATOM 1074 O O . ASP A 1 132 ? 8.532 1.103 -9.914 1.00 95.62 132 ASP A O 1
ATOM 1078 N N . ILE A 1 133 ? 8.157 -0.720 -8.676 1.00 96.56 133 ILE A N 1
ATOM 1079 C CA . ILE A 1 133 ? 8.586 -0.135 -7.388 1.00 96.56 133 ILE A CA 1
ATOM 1080 C C . ILE A 1 133 ? 9.960 0.560 -7.425 1.00 96.56 133 ILE A C 1
ATOM 1082 O O . ILE A 1 133 ? 10.268 1.410 -6.589 1.00 96.56 133 ILE A O 1
ATOM 1086 N N . ALA A 1 134 ? 10.813 0.189 -8.382 1.00 96.19 134 ALA A N 1
ATOM 1087 C CA . ALA A 1 134 ? 12.156 0.733 -8.533 1.00 96.19 134 ALA A CA 1
ATOM 1088 C C . ALA A 1 134 ? 12.272 1.878 -9.546 1.00 96.19 134 ALA A C 1
ATOM 1090 O O . ALA A 1 134 ? 13.340 2.491 -9.593 1.00 96.19 134 ALA A O 1
ATOM 1091 N N . LYS A 1 135 ? 11.211 2.227 -10.295 1.00 92.69 135 LYS A N 1
ATOM 1092 C CA . LYS A 1 135 ? 11.247 3.333 -11.269 1.00 92.69 135 LYS A CA 1
ATOM 1093 C C . LYS A 1 135 ? 11.830 4.630 -10.689 1.00 92.69 135 LYS A C 1
ATOM 1095 O O . LYS A 1 135 ? 12.709 5.197 -11.333 1.00 92.69 135 LYS A O 1
ATOM 1100 N N . PRO A 1 136 ? 11.485 5.078 -9.464 1.00 91.88 136 PRO A N 1
ATOM 1101 C CA . PRO A 1 136 ? 12.082 6.289 -8.897 1.00 91.88 136 PRO A CA 1
ATOM 1102 C C . PRO A 1 136 ? 13.605 6.216 -8.738 1.00 91.88 136 PRO A C 1
ATOM 1104 O O . PRO A 1 136 ? 14.285 7.226 -8.862 1.00 91.88 136 PRO A O 1
ATOM 1107 N N . LYS A 1 137 ? 14.158 5.024 -8.476 1.00 91.75 137 LYS A N 1
ATOM 1108 C CA . LYS A 1 137 ? 15.601 4.826 -8.267 1.00 91.75 137 LYS A CA 1
ATOM 1109 C C . LYS A 1 137 ? 16.391 4.662 -9.562 1.00 91.75 137 LYS A C 1
ATOM 1111 O O . LYS A 1 137 ? 17.600 4.855 -9.552 1.00 91.75 137 LYS A O 1
ATOM 1116 N N . THR A 1 138 ? 15.733 4.278 -10.651 1.00 91.56 138 THR A N 1
ATOM 1117 C CA . THR A 1 138 ? 16.349 4.109 -11.978 1.00 91.56 138 THR A CA 1
ATOM 1118 C C . THR A 1 138 ? 16.002 5.244 -12.935 1.00 91.56 138 THR A C 1
ATOM 1120 O O . THR A 1 138 ? 16.344 5.179 -14.115 1.00 91.56 138 THR A O 1
ATOM 1123 N N . LYS A 1 139 ? 15.277 6.258 -12.455 1.00 89.31 139 LYS A N 1
ATOM 1124 C CA . LYS A 1 139 ? 14.846 7.402 -13.247 1.00 89.31 139 LYS A CA 1
ATOM 1125 C C . LYS A 1 139 ? 16.064 8.185 -13.727 1.00 89.31 139 LYS A C 1
ATOM 1127 O O . LYS A 1 139 ? 16.855 8.673 -12.923 1.00 89.31 139 LYS A O 1
ATOM 1132 N N . LYS A 1 140 ? 16.196 8.338 -15.043 1.00 87.38 140 LYS A N 1
ATOM 1133 C CA . LYS A 1 140 ? 17.256 9.134 -15.670 1.00 87.38 140 LYS A CA 1
ATOM 1134 C C . LYS A 1 140 ? 16.696 9.943 -16.830 1.00 87.38 140 LYS A C 1
ATOM 1136 O O . LYS A 1 140 ? 16.029 9.382 -17.700 1.00 87.38 140 LYS A O 1
ATOM 1141 N N . PHE A 1 141 ? 16.976 11.244 -16.854 1.00 86.19 141 PHE A N 1
ATOM 1142 C CA . PHE A 1 141 ? 16.681 12.084 -18.011 1.00 86.19 141 PHE A CA 1
ATOM 1143 C C . PHE A 1 141 ? 17.789 11.923 -19.050 1.00 86.19 141 PHE A C 1
ATOM 1145 O O . PHE A 1 141 ? 18.974 12.019 -18.725 1.00 86.19 141 PHE A O 1
ATOM 1152 N N . ILE A 1 142 ? 17.402 11.658 -20.293 1.00 86.38 142 ILE A N 1
ATOM 1153 C CA . ILE A 1 142 ? 18.310 11.603 -21.434 1.00 86.38 142 ILE A CA 1
ATOM 1154 C C . ILE A 1 142 ? 17.890 12.720 -22.399 1.00 86.38 142 ILE A C 1
ATOM 1156 O O . ILE A 1 142 ? 16.771 12.660 -22.921 1.00 86.38 142 ILE A O 1
ATOM 1160 N N . PRO A 1 143 ? 18.746 13.731 -22.650 1.00 85.38 143 PRO A N 1
ATOM 1161 C CA . PRO A 1 143 ? 18.449 14.795 -23.607 1.00 85.38 143 PRO A CA 1
ATOM 1162 C C . PRO A 1 143 ? 18.011 14.235 -24.968 1.00 85.38 143 PRO A C 1
ATOM 1164 O O . PRO A 1 143 ? 18.602 13.282 -25.469 1.00 85.38 143 PRO A O 1
ATOM 1167 N N . GLY A 1 144 ? 16.934 14.783 -25.536 1.00 83.19 144 GLY A N 1
ATOM 1168 C CA . GLY A 1 144 ? 16.346 14.327 -26.805 1.00 83.19 144 GLY A CA 1
ATOM 1169 C C . GLY A 1 144 ? 15.469 13.066 -26.730 1.00 83.19 144 GLY A C 1
ATOM 1170 O O . GLY A 1 144 ? 14.674 12.844 -27.635 1.00 83.19 144 GLY A O 1
ATOM 1171 N N . LYS A 1 145 ? 15.552 12.268 -25.654 1.00 82.06 145 LYS A N 1
ATOM 1172 C CA . LYS A 1 145 ? 14.735 11.052 -25.445 1.00 82.06 145 LYS A CA 1
ATOM 1173 C C . LYS A 1 145 ? 13.716 11.192 -24.307 1.00 82.06 145 LYS A C 1
ATOM 1175 O O . LYS A 1 145 ? 12.681 10.534 -24.321 1.00 82.06 145 LYS A O 1
ATOM 1180 N N . GLY A 1 146 ? 14.002 12.036 -23.317 1.00 83.44 146 GLY A N 1
ATOM 1181 C CA . GLY A 1 146 ? 13.164 12.242 -22.139 1.00 83.44 146 GLY A CA 1
ATOM 1182 C C . GLY A 1 146 ? 13.517 11.311 -20.974 1.00 83.44 146 GLY A C 1
ATOM 1183 O O . GLY A 1 146 ? 14.662 10.881 -20.811 1.00 83.44 146 GLY A O 1
ATOM 1184 N N . TRP A 1 147 ? 12.534 11.030 -20.118 1.00 84.94 147 TRP A N 1
ATOM 1185 C CA . TRP A 1 147 ? 12.713 10.203 -18.922 1.00 84.94 147 TRP A CA 1
ATOM 1186 C C . TRP A 1 147 ? 12.787 8.708 -19.248 1.00 84.94 147 TRP A C 1
ATOM 1188 O O . TRP A 1 147 ? 11.939 8.171 -19.954 1.00 84.94 147 TRP A O 1
ATOM 1198 N N . THR A 1 148 ? 13.770 8.019 -18.670 1.00 86.56 148 THR A N 1
ATOM 1199 C CA . THR A 1 148 ? 13.998 6.576 -18.834 1.00 86.56 148 THR A CA 1
ATOM 1200 C C . THR A 1 148 ? 14.096 5.859 -17.488 1.00 86.56 148 THR A C 1
ATOM 1202 O O . THR A 1 148 ? 14.427 6.476 -16.476 1.00 86.56 148 THR A O 1
ATOM 1205 N N . PHE A 1 149 ? 13.811 4.551 -17.491 1.00 89.94 149 PHE A N 1
ATOM 1206 C CA . PHE A 1 149 ? 13.763 3.683 -16.303 1.00 89.94 149 PHE A CA 1
ATOM 1207 C C . PHE A 1 149 ? 14.474 2.351 -16.559 1.00 89.94 149 PHE A C 1
ATOM 1209 O O . PHE A 1 149 ? 13.941 1.280 -16.279 1.00 89.94 149 PHE A O 1
ATOM 1216 N N . HIS A 1 150 ? 15.646 2.398 -17.184 1.00 90.38 150 HIS A N 1
ATOM 1217 C CA . HIS A 1 150 ? 16.361 1.183 -17.564 1.00 90.38 150 HIS A CA 1
ATOM 1218 C C . HIS A 1 150 ? 16.671 0.306 -16.337 1.00 90.38 150 HIS A C 1
ATOM 1220 O O . HIS A 1 150 ? 17.127 0.819 -15.313 1.00 90.38 150 HIS A O 1
ATOM 1226 N N . ASN A 1 151 ? 16.450 -1.010 -16.461 1.00 93.25 151 ASN A N 1
ATOM 1227 C CA . ASN A 1 151 ? 16.769 -2.025 -15.450 1.00 93.25 151 ASN A CA 1
ATOM 1228 C C . ASN A 1 151 ? 15.961 -1.921 -14.131 1.00 93.25 151 ASN A C 1
ATOM 1230 O O . ASN A 1 151 ? 16.395 -2.415 -13.083 1.00 93.25 151 ASN A O 1
ATOM 1234 N N . HIS A 1 152 ? 14.797 -1.257 -14.145 1.00 95.25 152 HIS A N 1
ATOM 1235 C CA . HIS A 1 152 ? 13.946 -1.113 -12.956 1.00 95.25 152 HIS A CA 1
ATOM 1236 C C . HIS A 1 152 ? 13.313 -2.441 -12.525 1.00 95.25 152 HIS A C 1
ATOM 1238 O O . HIS A 1 152 ? 13.113 -2.661 -11.336 1.00 95.25 152 HIS A O 1
ATOM 1244 N N . GLU A 1 153 ? 13.052 -3.352 -13.452 1.00 95.44 153 GLU A N 1
ATOM 1245 C CA . GLU A 1 153 ? 12.551 -4.698 -13.197 1.00 95.44 153 GLU A CA 1
ATOM 1246 C C . GLU A 1 153 ? 13.527 -5.516 -12.335 1.00 95.44 153 GLU A C 1
ATOM 1248 O O . GLU A 1 153 ? 13.128 -6.144 -11.349 1.00 95.44 153 GLU A O 1
ATOM 1253 N N . GLU A 1 154 ? 14.829 -5.439 -12.632 1.00 97.56 154 GLU A N 1
ATOM 1254 C CA . GLU A 1 154 ? 15.866 -6.156 -11.889 1.00 97.56 154 GLU A CA 1
ATOM 1255 C C . GLU A 1 154 ? 16.141 -5.492 -10.536 1.00 97.56 154 GLU A C 1
ATOM 1257 O O . GLU A 1 154 ? 16.201 -6.177 -9.508 1.00 97.56 154 GLU A O 1
ATOM 1262 N N . LEU A 1 155 ? 16.253 -4.156 -10.493 1.00 97.56 155 LEU A N 1
ATOM 1263 C CA . LEU A 1 155 ? 16.405 -3.440 -9.223 1.00 97.56 155 LEU A CA 1
ATOM 1264 C C . LEU A 1 155 ? 15.176 -3.636 -8.323 1.00 97.56 155 LEU A C 1
ATOM 1266 O O . LEU A 1 155 ? 15.327 -3.873 -7.123 1.00 97.56 155 LEU A O 1
ATOM 1270 N N . GLY A 1 156 ? 13.973 -3.591 -8.896 1.00 97.56 156 GLY A N 1
ATOM 1271 C CA . GLY A 1 156 ? 12.709 -3.839 -8.210 1.00 97.56 156 GLY A CA 1
ATOM 1272 C C . GLY A 1 156 ? 12.711 -5.214 -7.566 1.00 97.56 156 GLY A C 1
ATOM 1273 O O . GLY A 1 156 ? 12.576 -5.324 -6.348 1.00 97.56 156 GLY A O 1
ATOM 1274 N N . ALA A 1 157 ? 13.012 -6.258 -8.338 1.00 98.19 157 ALA A N 1
ATOM 1275 C CA . ALA A 1 157 ? 13.122 -7.617 -7.819 1.00 98.19 157 ALA A CA 1
ATOM 1276 C C . ALA A 1 157 ? 14.173 -7.761 -6.698 1.00 98.19 157 ALA A C 1
ATOM 1278 O O . ALA A 1 157 ? 13.968 -8.525 -5.751 1.00 98.19 157 ALA A O 1
ATOM 1279 N N . ARG A 1 158 ? 15.289 -7.021 -6.746 1.00 98.31 158 ARG A N 1
ATOM 1280 C CA . ARG A 1 158 ? 16.291 -6.997 -5.660 1.00 98.31 158 ARG A CA 1
ATOM 1281 C C . ARG A 1 158 ? 15.810 -6.264 -4.406 1.00 98.31 158 ARG A C 1
ATOM 1283 O O . ARG A 1 158 ? 16.259 -6.593 -3.310 1.00 98.31 158 ARG A O 1
ATOM 1290 N N . MET A 1 159 ? 14.891 -5.308 -4.535 1.00 98.12 159 MET A N 1
ATOM 1291 C CA . MET A 1 159 ? 14.296 -4.595 -3.399 1.00 98.12 159 MET A CA 1
ATOM 1292 C C . MET A 1 159 ? 13.285 -5.453 -2.626 1.00 98.12 159 MET A C 1
ATOM 1294 O O . MET A 1 159 ? 13.176 -5.306 -1.406 1.00 98.12 159 MET A O 1
ATOM 1298 N N . LEU A 1 160 ? 12.570 -6.361 -3.302 1.00 98.19 160 LEU A N 1
ATOM 1299 C CA . LEU A 1 160 ? 11.462 -7.117 -2.703 1.00 98.19 160 LEU A CA 1
ATOM 1300 C C . LEU A 1 160 ? 11.828 -7.906 -1.435 1.00 98.19 160 LEU A C 1
ATOM 1302 O O . LEU A 1 160 ? 11.069 -7.807 -0.477 1.00 98.19 160 LEU A O 1
ATOM 1306 N N . PRO A 1 161 ? 12.964 -8.623 -1.333 1.00 98.31 161 PRO A N 1
ATOM 1307 C CA . PRO A 1 161 ? 13.330 -9.312 -0.093 1.00 98.31 161 PRO A CA 1
ATOM 1308 C C . PRO A 1 161 ? 13.462 -8.380 1.118 1.00 98.31 161 PRO A C 1
ATOM 1310 O O . PRO A 1 161 ? 13.042 -8.723 2.222 1.00 98.31 161 PRO A O 1
ATOM 1313 N N . ALA A 1 162 ? 14.024 -7.182 0.932 1.00 98.25 162 ALA A N 1
ATOM 1314 C CA . ALA A 1 162 ? 14.144 -6.203 2.009 1.00 98.25 162 ALA A CA 1
ATOM 1315 C C . ALA A 1 162 ? 12.772 -5.636 2.404 1.00 98.25 162 ALA A C 1
ATOM 1317 O O . ALA A 1 162 ? 12.471 -5.554 3.595 1.00 98.25 162 ALA A O 1
ATOM 1318 N N . ILE A 1 163 ? 11.931 -5.320 1.415 1.00 98.31 163 ILE A N 1
ATOM 1319 C CA . ILE A 1 163 ? 10.566 -4.821 1.630 1.00 98.31 163 ILE A CA 1
ATOM 1320 C C . ILE A 1 163 ? 9.704 -5.889 2.311 1.00 98.31 163 ILE A C 1
ATOM 1322 O O . ILE A 1 163 ? 9.050 -5.589 3.301 1.00 98.31 163 ILE A O 1
ATOM 1326 N N . GLY A 1 164 ? 9.754 -7.140 1.855 1.00 98.00 164 GLY A N 1
ATOM 1327 C CA . GLY A 1 164 ? 9.013 -8.260 2.434 1.00 98.00 164 GLY A CA 1
ATOM 1328 C C . GLY A 1 164 ? 9.398 -8.536 3.885 1.00 98.00 164 GLY A C 1
ATOM 1329 O O . GLY A 1 164 ? 8.516 -8.687 4.727 1.00 98.00 164 GLY A O 1
ATOM 1330 N N . ARG A 1 165 ? 10.699 -8.490 4.221 1.00 98.31 165 ARG A N 1
ATOM 1331 C CA . ARG A 1 165 ? 11.165 -8.570 5.620 1.00 98.31 165 ARG A CA 1
ATOM 1332 C C . ARG A 1 165 ? 10.668 -7.394 6.458 1.00 98.31 165 ARG A C 1
ATOM 1334 O O . ARG A 1 165 ? 10.167 -7.620 7.557 1.00 98.31 165 ARG A O 1
ATOM 1341 N N . ARG A 1 166 ? 10.777 -6.162 5.939 1.00 97.94 166 ARG A N 1
ATOM 1342 C CA . ARG A 1 166 ? 10.277 -4.952 6.612 1.00 97.94 166 ARG A CA 1
ATOM 1343 C C . ARG A 1 166 ? 8.773 -5.010 6.807 1.00 97.94 166 ARG A C 1
ATOM 1345 O O . ARG A 1 166 ? 8.318 -4.528 7.817 1.00 97.94 166 ARG A O 1
ATOM 1352 N N . LEU A 1 167 ? 8.016 -5.590 5.885 1.00 97.94 167 LEU A N 1
ATOM 1353 C CA . LEU A 1 167 ? 6.570 -5.751 5.994 1.00 97.94 167 LEU A CA 1
ATOM 1354 C C . LEU A 1 167 ? 6.169 -7.061 6.683 1.00 97.94 167 LEU A C 1
ATOM 1356 O O . LEU A 1 167 ? 4.981 -7.333 6.761 1.00 97.94 167 LEU A O 1
ATOM 1360 N N . ARG A 1 168 ? 7.097 -7.883 7.190 1.00 98.12 168 ARG A N 1
ATOM 1361 C CA . ARG A 1 168 ? 6.769 -9.172 7.836 1.00 98.12 168 ARG A CA 1
ATOM 1362 C C . ARG A 1 168 ? 5.867 -10.076 6.975 1.00 98.12 168 ARG A C 1
ATOM 1364 O O . ARG A 1 168 ? 5.001 -10.773 7.492 1.00 98.12 168 ARG A O 1
ATOM 1371 N N . LEU A 1 169 ? 6.053 -10.045 5.655 1.00 97.38 169 LEU A N 1
ATOM 1372 C CA . LEU A 1 169 ? 5.260 -10.843 4.720 1.00 97.38 169 LEU A CA 1
ATOM 1373 C C . LEU A 1 169 ? 5.707 -12.312 4.715 1.00 97.38 169 LEU A C 1
ATOM 1375 O O . LEU A 1 169 ? 6.888 -12.593 4.943 1.00 97.38 169 LEU A O 1
ATOM 1379 N N . PRO A 1 170 ? 4.811 -13.254 4.368 1.00 96.50 170 PRO A N 1
ATOM 1380 C CA . PRO A 1 170 ? 5.201 -14.632 4.109 1.00 96.50 170 PRO A CA 1
ATOM 1381 C C . PRO A 1 170 ? 6.305 -14.717 3.046 1.00 96.50 170 PRO A C 1
ATOM 1383 O O . PRO A 1 170 ? 6.262 -14.048 2.005 1.00 96.50 170 PRO A O 1
ATOM 1386 N N . ASN A 1 171 ? 7.290 -15.585 3.283 1.00 95.25 171 ASN A N 1
ATOM 1387 C CA . ASN A 1 171 ? 8.423 -15.761 2.372 1.00 95.25 171 ASN A CA 1
ATOM 1388 C C . ASN A 1 171 ? 7.980 -16.182 0.964 1.00 95.25 171 ASN A C 1
ATOM 1390 O O . ASN A 1 171 ? 8.551 -15.719 -0.021 1.00 95.25 171 ASN A O 1
ATOM 1394 N N . GLU A 1 172 ? 6.956 -17.032 0.863 1.00 97.06 172 GLU A N 1
ATOM 1395 C CA . GLU A 1 172 ? 6.407 -17.476 -0.421 1.00 97.06 172 GLU A CA 1
ATOM 1396 C C . GLU A 1 172 ? 5.846 -16.301 -1.233 1.00 97.06 172 GLU A C 1
ATOM 1398 O O . GLU A 1 172 ? 6.206 -16.133 -2.396 1.00 97.06 172 GLU A O 1
ATOM 1403 N N . MET A 1 173 ? 5.048 -15.432 -0.602 1.00 97.50 173 MET A N 1
ATOM 1404 C CA . MET A 1 173 ? 4.485 -14.231 -1.230 1.00 97.50 173 MET A CA 1
ATOM 1405 C C . MET A 1 173 ? 5.583 -13.294 -1.745 1.00 97.50 173 MET A C 1
ATOM 1407 O O . MET A 1 173 ? 5.503 -12.795 -2.867 1.00 97.50 173 MET A O 1
ATOM 1411 N N . THR A 1 174 ? 6.648 -13.111 -0.960 1.00 97.50 174 THR A N 1
ATOM 1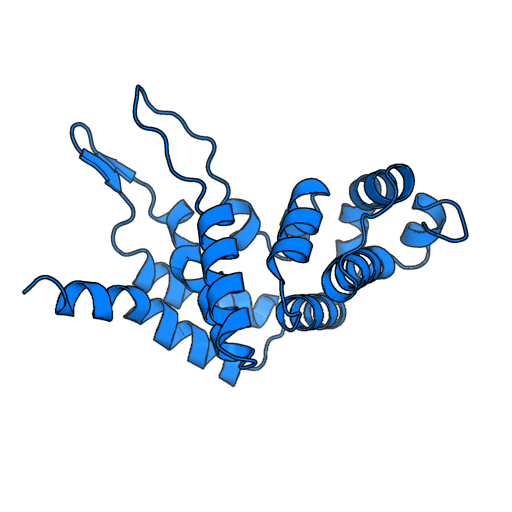412 C CA . THR A 1 174 ? 7.795 -12.278 -1.352 1.00 97.50 174 THR A CA 1
ATOM 1413 C C . THR A 1 174 ? 8.559 -12.878 -2.535 1.00 97.50 174 THR A C 1
ATOM 1415 O O . THR A 1 174 ? 8.884 -12.159 -3.478 1.00 97.50 174 THR A O 1
ATOM 1418 N N . LYS A 1 175 ? 8.829 -14.191 -2.522 1.00 98.19 175 LYS A N 1
ATOM 1419 C CA . LYS A 1 175 ? 9.522 -14.891 -3.621 1.00 98.19 175 LYS A CA 1
ATOM 1420 C C . LYS A 1 175 ? 8.703 -14.888 -4.911 1.00 98.19 175 LYS A C 1
ATOM 1422 O O . LYS A 1 175 ? 9.261 -14.673 -5.986 1.00 98.19 175 LYS A O 1
ATOM 1427 N N . TYR A 1 176 ? 7.394 -15.104 -4.797 1.00 98.44 176 TYR A N 1
ATOM 1428 C CA . TYR A 1 176 ? 6.465 -15.056 -5.921 1.00 98.44 176 TYR A CA 1
ATOM 1429 C C . TYR A 1 176 ? 6.497 -13.683 -6.595 1.00 98.44 176 TYR A C 1
ATOM 1431 O O . TYR A 1 176 ? 6.811 -13.582 -7.783 1.00 98.44 176 TYR A O 1
ATOM 1439 N N . ALA A 1 177 ? 6.286 -12.622 -5.810 1.00 98.31 177 ALA A N 1
ATOM 1440 C CA . ALA A 1 177 ? 6.322 -11.261 -6.322 1.00 98.31 177 ALA A CA 1
ATOM 1441 C C . ALA A 1 177 ? 7.706 -10.896 -6.870 1.00 98.31 177 ALA A C 1
ATOM 1443 O O . ALA A 1 177 ? 7.799 -10.306 -7.937 1.00 98.31 177 ALA A O 1
ATOM 1444 N N . GLN A 1 178 ? 8.796 -11.330 -6.227 1.00 98.44 178 GLN A N 1
ATOM 1445 C CA . GLN A 1 178 ? 10.156 -11.094 -6.717 1.00 98.44 178 GLN A CA 1
ATOM 1446 C C . GLN A 1 178 ? 10.375 -11.663 -8.121 1.00 98.44 178 GLN A C 1
ATOM 1448 O O . GLN A 1 178 ? 10.964 -10.993 -8.972 1.00 98.44 178 GLN A O 1
ATOM 1453 N N . LYS A 1 179 ? 9.930 -12.900 -8.369 1.00 98.25 179 LYS A N 1
ATOM 1454 C CA . LYS A 1 179 ? 10.073 -13.539 -9.680 1.00 98.25 179 LYS A CA 1
ATOM 1455 C C . LYS A 1 179 ? 9.273 -12.790 -10.742 1.00 98.25 179 LYS A C 1
ATOM 1457 O O . LYS A 1 179 ? 9.817 -12.498 -11.801 1.00 98.25 179 LYS A O 1
ATOM 1462 N N . LEU A 1 180 ? 8.013 -12.470 -10.458 1.00 98.00 180 LEU A N 1
ATOM 1463 C CA . LEU A 1 180 ? 7.149 -11.807 -11.430 1.00 98.00 180 LEU A CA 1
ATOM 1464 C C . LEU A 1 180 ? 7.546 -10.349 -11.676 1.00 98.00 180 LEU A C 1
ATOM 1466 O O . LEU A 1 180 ? 7.602 -9.943 -12.830 1.00 98.00 180 LEU A O 1
ATOM 1470 N N . THR A 1 181 ? 7.930 -9.590 -10.646 1.00 97.44 181 THR A N 1
ATOM 1471 C CA . THR A 1 181 ? 8.485 -8.236 -10.810 1.00 97.44 181 THR A CA 1
ATOM 1472 C C . THR A 1 181 ? 9.722 -8.249 -11.708 1.00 97.44 181 THR A C 1
ATOM 1474 O O . THR A 1 181 ? 9.851 -7.377 -12.556 1.00 97.44 181 THR A O 1
ATOM 1477 N N . ARG A 1 182 ? 10.603 -9.255 -11.619 1.00 97.69 182 ARG A N 1
ATOM 1478 C CA . ARG A 1 182 ? 11.758 -9.366 -12.532 1.00 97.69 182 ARG A CA 1
ATOM 1479 C C . ARG A 1 182 ? 11.354 -9.583 -13.994 1.00 97.69 182 ARG A C 1
ATOM 1481 O O . ARG A 1 182 ? 12.077 -9.188 -14.900 1.00 97.69 182 ARG A O 1
ATOM 1488 N N . LEU A 1 183 ? 10.235 -10.263 -14.226 1.00 96.69 183 LEU A N 1
ATOM 1489 C CA . LEU A 1 183 ? 9.814 -10.721 -15.551 1.00 96.69 183 LEU A CA 1
ATOM 1490 C C . LEU A 1 183 ? 8.679 -9.881 -16.150 1.00 96.69 183 LEU A C 1
ATOM 1492 O O . LEU A 1 183 ? 8.220 -10.201 -17.241 1.00 96.69 183 LEU A O 1
ATOM 1496 N N . HIS A 1 184 ? 8.226 -8.820 -15.480 1.00 95.12 184 HIS A N 1
ATOM 1497 C CA . HIS A 1 184 ? 6.973 -8.144 -15.828 1.00 95.12 184 HIS A CA 1
ATOM 1498 C C . HIS A 1 184 ? 6.976 -7.465 -17.212 1.00 95.12 184 HIS A C 1
ATOM 1500 O O . HIS A 1 184 ? 5.914 -7.291 -17.797 1.00 95.12 184 HIS A O 1
ATOM 1506 N N . LEU A 1 185 ? 8.150 -7.136 -17.763 1.00 92.06 185 LEU A N 1
ATOM 1507 C CA . LEU A 1 185 ? 8.290 -6.590 -19.121 1.00 92.06 185 LEU A CA 1
ATOM 1508 C C . LEU A 1 185 ? 8.381 -7.669 -20.211 1.00 92.06 185 LEU A C 1
ATOM 1510 O O . LEU A 1 185 ? 8.286 -7.353 -21.394 1.00 92.06 185 LEU A O 1
ATOM 1514 N N . ARG A 1 186 ? 8.585 -8.943 -19.845 1.00 89.88 186 ARG A N 1
ATOM 1515 C CA . ARG A 1 186 ? 8.814 -10.030 -20.811 1.00 89.88 186 ARG A CA 1
ATOM 1516 C C . ARG A 1 186 ? 7.672 -10.207 -21.815 1.00 89.88 186 ARG A C 1
ATOM 1518 O O . ARG A 1 186 ? 8.005 -10.389 -22.978 1.00 89.88 186 ARG A O 1
ATOM 1525 N N . PRO A 1 187 ? 6.380 -10.134 -21.434 1.00 87.44 187 PRO A N 1
ATOM 1526 C CA . PRO A 1 187 ? 5.300 -10.266 -22.409 1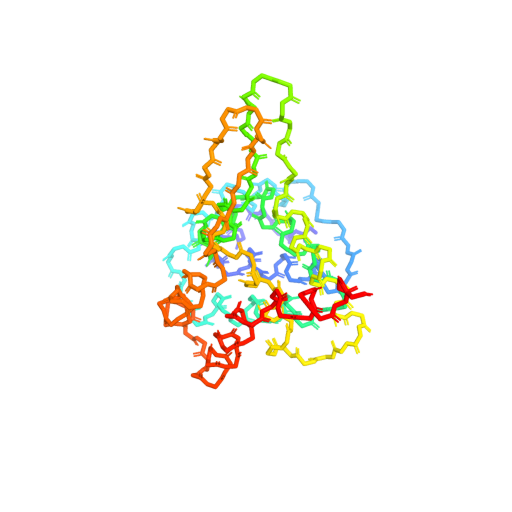.00 87.44 187 PRO A CA 1
ATOM 1527 C C . PRO A 1 187 ? 5.335 -9.190 -23.498 1.00 87.44 187 PRO A C 1
ATOM 1529 O O . PRO A 1 187 ? 5.070 -9.504 -24.647 1.00 87.44 187 PRO A O 1
ATOM 1532 N N . ILE A 1 188 ? 5.722 -7.954 -23.160 1.00 79.69 188 ILE A N 1
ATOM 1533 C CA . ILE A 1 188 ? 5.783 -6.836 -24.119 1.00 79.69 188 ILE A CA 1
ATOM 1534 C C . ILE A 1 188 ? 6.812 -7.128 -25.214 1.00 79.69 188 ILE A C 1
ATOM 1536 O O . ILE A 1 188 ? 6.521 -6.976 -26.394 1.00 79.69 188 ILE A O 1
ATOM 1540 N N . ALA A 1 189 ? 7.986 -7.633 -24.825 1.00 69.56 189 ALA A N 1
ATOM 1541 C CA . ALA A 1 189 ? 9.038 -8.007 -25.768 1.00 69.56 189 ALA A CA 1
ATOM 1542 C C . ALA A 1 189 ? 8.639 -9.157 -26.716 1.00 69.56 189 ALA A C 1
ATOM 1544 O O . ALA A 1 189 ? 9.308 -9.360 -27.718 1.00 69.56 189 ALA A O 1
ATOM 1545 N N . LEU A 1 190 ? 7.585 -9.916 -26.391 1.00 63.47 190 LEU A N 1
ATOM 1546 C CA . LEU A 1 190 ? 7.056 -11.000 -27.226 1.00 63.47 190 LEU A CA 1
ATOM 1547 C C . LEU A 1 190 ? 5.907 -10.543 -28.139 1.00 63.47 190 LEU A C 1
ATOM 1549 O O . LEU A 1 190 ? 5.469 -11.314 -28.981 1.00 63.47 190 LEU A O 1
ATOM 1553 N N . THR A 1 191 ? 5.383 -9.329 -27.948 1.00 61.69 191 THR A N 1
ATOM 1554 C CA . THR A 1 191 ? 4.278 -8.766 -28.746 1.00 61.69 191 THR A CA 1
ATOM 1555 C C . THR A 1 191 ? 4.736 -7.750 -29.793 1.00 61.69 191 THR A C 1
ATOM 1557 O O . THR A 1 191 ? 3.902 -7.236 -30.528 1.00 61.69 191 THR A O 1
ATOM 1560 N N . GLU A 1 192 ? 6.032 -7.431 -29.842 1.00 52.31 192 GLU A N 1
ATOM 1561 C CA . GLU A 1 192 ? 6.633 -6.499 -30.813 1.00 52.31 192 GLU A CA 1
ATOM 1562 C C . GLU A 1 192 ? 7.172 -7.208 -32.082 1.00 52.31 192 GLU A C 1
ATOM 1564 O O . GLU A 1 192 ? 8.075 -6.684 -32.732 1.00 52.31 192 GLU A O 1
ATOM 1569 N N . GLU A 1 193 ? 6.6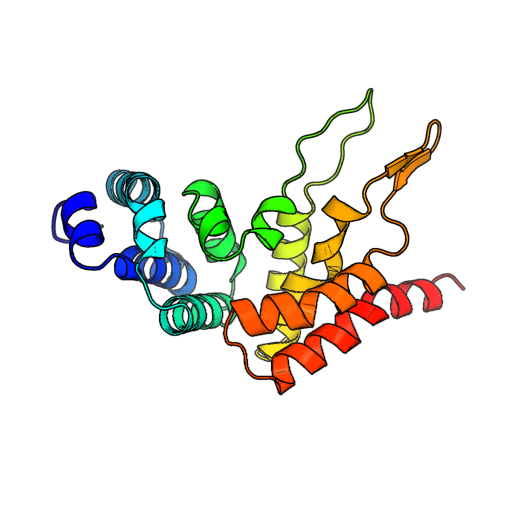23 -8.379 -32.440 1.00 37.50 193 GLU A N 1
ATOM 1570 C CA . GLU A 1 193 ? 6.869 -9.071 -33.726 1.00 37.50 193 GLU A CA 1
ATOM 1571 C C . GLU A 1 193 ? 5.827 -8.714 -34.796 1.00 37.50 193 GLU A C 1
ATOM 1573 O O . GLU A 1 193 ? 4.615 -8.691 -34.472 1.00 37.50 193 GLU A O 1
#